Protein AF-0000000067929740 (afdb_homodimer)

Radius of gyration: 17.98 Å; Cα contacts (8 Å, |Δi|>4): 338; chains: 2; bounding box: 33×49×46 Å

Foldseek 3Di:
DKKKWKKAFPCVVDPPVRCVVQVVVLVVLVVVCVVVQQWDDKDADDPHGTIITMGDDPDVVVVVVSVCPGPCVVVVGMDTPDMGDDDDDCVVPDDD/DKKKWKKAFPCVVDPPVRCVVQVVVLVVLVVVCVVVQQWDDKDADDPHGTIITMGDDPDVVVVVVSVCPGPCVVVVGMDTPDMGDDDDDCVVPDDD

Organism: Mesorhizobium plurifarium (NCBI:txid69974)

pLDDT: mean 96.25, std 7.47, range [48.69, 98.94]

Structure (mmCIF, N/CA/C/O backbone):
data_AF-0000000067929740-model_v1
#
loop_
_entity.id
_entity.type
_entity.pdbx_description
1 polymer 'Muconolactone isomerase domain-containing protein'
#
loop_
_atom_site.group_PDB
_atom_site.id
_atom_site.type_symbol
_atom_site.label_atom_id
_atom_site.label_alt_id
_atom_site.label_comp_id
_atom_site.label_asym_id
_atom_site.label_entity_id
_atom_site.label_seq_id
_atom_site.pdbx_PDB_ins_code
_atom_site.Cartn_x
_atom_site.Cartn_y
_atom_site.Cartn_z
_atom_site.occupancy
_atom_site.B_iso_or_equiv
_atom_site.auth_seq_id
_atom_site.auth_comp_id
_atom_site.auth_asym_id
_atom_site.auth_atom_id
_atom_site.pdbx_PDB_model_num
ATOM 1 N N . MET A 1 1 ? 9.359 5.262 -11.492 1 96.62 1 MET A N 1
ATOM 2 C CA . MET A 1 1 ? 8.969 4.102 -10.695 1 96.62 1 MET A CA 1
ATOM 3 C C . MET A 1 1 ? 7.914 4.484 -9.664 1 96.62 1 MET A C 1
ATOM 5 O O . MET A 1 1 ? 7.75 5.66 -9.336 1 96.62 1 MET A O 1
ATOM 9 N N . GLN A 1 2 ? 7.211 3.488 -9.273 1 98.75 2 GLN A N 1
ATOM 10 C CA . GLN A 1 2 ? 6.141 3.771 -8.328 1 98.75 2 GLN A CA 1
ATOM 11 C C . GLN A 1 2 ? 6.48 3.232 -6.938 1 98.75 2 GLN A C 1
ATOM 13 O O . GLN A 1 2 ? 7.145 2.203 -6.812 1 98.75 2 GLN A O 1
ATOM 18 N N . PHE A 1 3 ? 6.02 3.959 -5.918 1 98.94 3 PHE A N 1
ATOM 19 C CA . PHE A 1 3 ? 6.168 3.6 -4.512 1 98.94 3 PHE A CA 1
ATOM 20 C C . PHE A 1 3 ? 4.855 3.793 -3.764 1 98.94 3 PHE A C 1
ATOM 22 O O . PHE A 1 3 ? 4.117 4.746 -4.031 1 98.94 3 PHE A O 1
ATOM 29 N N . PHE A 1 4 ? 4.57 2.955 -2.908 1 98.94 4 PHE A N 1
ATOM 30 C CA . PHE A 1 4 ? 3.486 3.17 -1.958 1 98.94 4 PHE A CA 1
ATOM 31 C C . PHE A 1 4 ? 4.031 3.424 -0.559 1 98.94 4 PHE A C 1
ATOM 33 O O . PHE A 1 4 ? 4.758 2.594 -0.009 1 98.94 4 PHE A O 1
ATOM 40 N N . ALA A 1 5 ? 3.713 4.562 -0.023 1 98.94 5 ALA A N 1
ATOM 41 C CA . ALA A 1 5 ? 4.148 4.914 1.327 1 98.94 5 ALA A CA 1
ATOM 42 C C . ALA A 1 5 ? 2.988 4.836 2.314 1 98.94 5 ALA A C 1
ATOM 44 O O . ALA A 1 5 ? 1.87 5.25 2.002 1 98.94 5 ALA A O 1
ATOM 45 N N . LEU A 1 6 ? 3.264 4.266 3.447 1 98.88 6 LEU A N 1
ATOM 46 C CA . LEU A 1 6 ? 2.332 4.238 4.566 1 98.88 6 LEU A CA 1
ATOM 47 C C . LEU A 1 6 ? 2.832 5.113 5.711 1 98.88 6 LEU A C 1
ATOM 49 O O . LEU A 1 6 ? 3.949 4.926 6.199 1 98.88 6 LEU A O 1
ATOM 53 N N . LEU A 1 7 ? 2.014 6.062 6.043 1 98.81 7 LEU A N 1
ATOM 54 C CA . LEU A 1 7 ? 2.326 6.977 7.137 1 98.81 7 LEU A CA 1
ATOM 55 C C . LEU A 1 7 ? 1.37 6.773 8.305 1 98.81 7 LEU A C 1
ATOM 57 O O . LEU A 1 7 ? 0.19 6.48 8.102 1 98.81 7 LEU A O 1
ATOM 61 N N . THR A 1 8 ? 1.899 6.938 9.57 1 98.69 8 THR A N 1
ATOM 62 C CA . THR A 1 8 ? 1.08 6.844 10.773 1 98.69 8 THR A CA 1
ATOM 63 C C . THR A 1 8 ? 1.253 8.086 11.641 1 98.69 8 THR A C 1
ATOM 65 O O . THR A 1 8 ? 2.375 8.547 11.859 1 98.69 8 THR A O 1
ATOM 68 N N . ARG A 1 9 ? 0.172 8.586 12.125 1 98.44 9 ARG A N 1
ATOM 69 C CA . ARG A 1 9 ? 0.238 9.703 13.062 1 98.44 9 ARG A CA 1
ATOM 70 C C . ARG A 1 9 ? 0.7 9.234 14.438 1 98.44 9 ARG A C 1
ATOM 72 O O . ARG A 1 9 ? 0.307 8.156 14.898 1 98.44 9 ARG A O 1
ATOM 79 N N . ASN A 1 10 ? 1.471 10.07 15.094 1 98.44 10 ASN A N 1
ATOM 80 C CA . ASN A 1 10 ? 1.92 9.797 16.453 1 98.44 10 ASN A CA 1
ATOM 81 C C . ASN A 1 10 ? 0.886 10.234 17.484 1 98.44 10 ASN A C 1
ATOM 83 O O . ASN A 1 10 ? 1.113 11.195 18.219 1 98.44 10 ASN A O 1
ATOM 87 N N . THR A 1 11 ? -0.128 9.531 17.656 1 97.94 11 THR A N 1
ATOM 88 C CA . THR A 1 11 ? -1.251 9.914 18.5 1 97.94 11 THR A CA 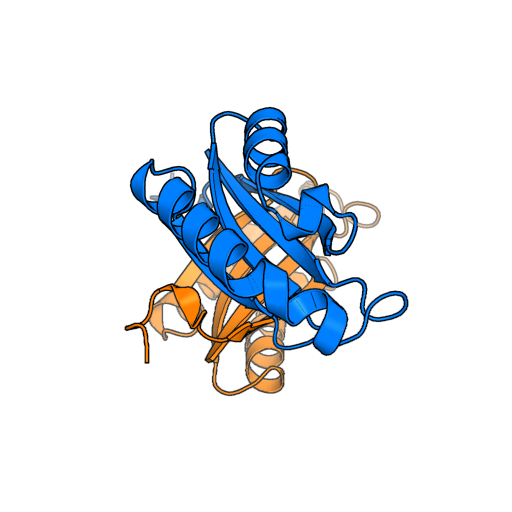1
ATOM 89 C C . THR A 1 11 ? -0.955 9.602 19.969 1 97.94 11 THR A C 1
ATOM 91 O O . THR A 1 11 ? -1.7 10.016 20.859 1 97.94 11 THR A O 1
ATOM 94 N N . GLU A 1 12 ? 0.061 8.852 20.219 1 97.69 12 GLU A N 1
ATOM 95 C CA . GLU A 1 12 ? 0.461 8.594 21.594 1 97.69 12 GLU A CA 1
ATOM 96 C C . GLU A 1 12 ? 1.079 9.836 22.234 1 97.69 12 GLU A C 1
ATOM 98 O O . GLU A 1 12 ? 0.981 10.031 23.438 1 97.69 12 GLU A O 1
ATOM 103 N N . LYS A 1 13 ? 1.643 10.641 21.406 1 97.94 13 LYS A N 1
ATOM 104 C CA . LYS A 1 13 ? 2.398 11.789 21.906 1 97.94 13 LYS A CA 1
ATOM 105 C C . LYS A 1 13 ? 1.645 13.094 21.672 1 97.94 13 LYS A C 1
ATOM 107 O O . LYS A 1 13 ? 1.9 14.094 22.344 1 97.94 13 LYS A O 1
ATOM 112 N N . PHE A 1 14 ? 0.761 13.094 20.672 1 98.56 14 PHE A N 1
ATOM 113 C CA . PHE A 1 14 ? 0.103 14.336 20.266 1 98.56 14 PHE A CA 1
ATOM 114 C C . PHE A 1 14 ? -1.41 14.156 20.234 1 98.56 14 PHE A C 1
ATOM 116 O O . PHE A 1 14 ? -1.909 13.109 19.812 1 98.56 14 PHE A O 1
ATOM 123 N N . SER A 1 15 ? -2.154 15.266 20.594 1 97.81 15 SER A N 1
ATOM 124 C CA . SER A 1 15 ? -3.613 15.281 20.609 1 97.81 15 SER A CA 1
ATOM 125 C C . SER A 1 15 ? -4.176 15.906 19.344 1 97.81 15 SER A C 1
ATOM 127 O O . SER A 1 15 ? -3.43 16.484 18.547 1 97.81 15 SER A O 1
ATOM 129 N 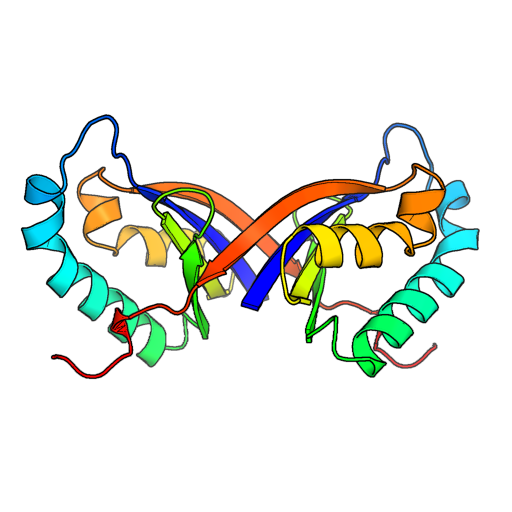N . ASP A 1 16 ? -5.477 15.758 19.203 1 96.94 16 ASP A N 1
ATOM 130 C CA . ASP A 1 16 ? -6.145 16.391 18.078 1 96.94 16 ASP A CA 1
ATOM 131 C C . ASP A 1 16 ? -5.859 17.891 18.047 1 96.94 16 ASP A C 1
ATOM 133 O O . ASP A 1 16 ? -5.711 18.484 16.984 1 96.94 16 ASP A O 1
ATOM 137 N N . ALA A 1 17 ? -5.828 18.469 19.203 1 98.06 17 ALA A N 1
ATOM 138 C CA . ALA A 1 17 ? -5.574 19.906 19.312 1 98.06 17 ALA A CA 1
ATOM 139 C C . ALA A 1 17 ? -4.172 20.25 18.812 1 98.06 17 ALA A C 1
ATOM 141 O O . ALA A 1 17 ? -3.953 21.328 18.234 1 98.06 17 ALA A O 1
ATOM 142 N N . ASP A 1 18 ? -3.217 19.312 19.031 1 98.31 18 ASP A N 1
ATOM 143 C CA . ASP A 1 18 ? -1.848 19.516 18.562 1 98.31 18 ASP A CA 1
ATOM 144 C C . ASP A 1 18 ? -1.772 19.438 17.047 1 98.31 18 ASP A C 1
ATOM 146 O O . ASP A 1 18 ? -1.022 20.203 16.422 1 98.31 18 ASP A O 1
ATOM 150 N N . PHE A 1 19 ? -2.557 18.594 16.469 1 98.12 19 PHE A N 1
ATOM 151 C CA . PHE A 1 19 ? -2.52 18.375 15.031 1 98.12 19 PHE A CA 1
ATOM 152 C C . PHE A 1 19 ? -3.223 19.5 14.289 1 98.12 19 PHE A C 1
ATOM 154 O O . PHE A 1 19 ? -2.818 19.875 13.188 1 98.12 19 PHE A O 1
ATOM 161 N N . ALA A 1 20 ? -4.223 20.031 14.867 1 97.38 20 ALA A N 1
ATOM 162 C CA . ALA A 1 20 ? -5.191 20.906 14.203 1 97.38 20 ALA A CA 1
ATOM 163 C C . ALA A 1 20 ? -4.488 22.047 13.469 1 97.38 20 ALA A C 1
ATOM 165 O O . ALA A 1 20 ? -4.758 22.297 12.297 1 97.38 20 ALA A O 1
ATOM 166 N N . PRO A 1 21 ? -3.498 22.719 14.086 1 98.06 21 PRO A N 1
ATOM 167 C CA . PRO A 1 21 ? -2.9 23.875 13.422 1 98.06 21 PRO A CA 1
ATOM 168 C C . PRO A 1 21 ? -2.055 23.5 12.211 1 98.06 21 PRO A C 1
ATOM 170 O O . PRO A 1 21 ? -1.75 24.344 11.367 1 98.06 21 PRO A O 1
ATOM 173 N N . LEU A 1 22 ? -1.685 22.219 12.07 1 97.94 22 LEU A N 1
ATOM 174 C CA . LEU A 1 22 ? -0.761 21.812 11.016 1 97.94 22 LEU A CA 1
ATOM 175 C C . LEU A 1 22 ? -1.505 21.125 9.875 1 97.94 22 LEU A C 1
ATOM 177 O O . LEU A 1 22 ? -0.928 20.875 8.812 1 97.94 22 LEU A O 1
ATOM 181 N N . LEU A 1 23 ? -2.801 20.875 10.047 1 95.75 23 LEU A N 1
ATOM 182 C CA . LEU A 1 23 ? -3.562 20.156 9.039 1 95.75 23 LEU A CA 1
ATOM 183 C C . LEU A 1 23 ? -3.705 20.984 7.77 1 95.75 23 LEU A C 1
ATOM 185 O O . LEU A 1 23 ? -3.562 20.469 6.66 1 95.75 23 LEU A O 1
ATOM 189 N N . PRO A 1 24 ? -3.938 22.359 7.895 1 95.69 24 PRO A N 1
ATOM 190 C CA . PRO A 1 24 ? -4.055 23.141 6.664 1 95.69 24 PRO A CA 1
ATOM 191 C C . PRO A 1 24 ? -2.746 23.219 5.879 1 95.69 24 PRO A C 1
ATOM 193 O O . PRO A 1 24 ? -2.717 22.875 4.691 1 95.69 24 PRO A O 1
ATOM 196 N N . PRO A 1 25 ? -1.605 23.562 6.492 1 97.31 25 PRO A N 1
ATOM 197 C CA . PRO A 1 25 ? -0.379 23.531 5.691 1 97.31 25 PRO A CA 1
ATOM 198 C C . PRO A 1 25 ? -0.017 22.125 5.207 1 97.31 25 PRO A C 1
ATOM 200 O O . PRO A 1 25 ? 0.6 21.984 4.148 1 97.31 25 PRO A O 1
ATOM 203 N N . GLU A 1 26 ? -0.328 21.047 5.918 1 98.12 26 GLU A N 1
ATOM 204 C CA . GLU A 1 26 ? -0.127 19.672 5.465 1 98.12 26 GLU A CA 1
ATOM 205 C C . GLU A 1 26 ? -0.857 19.422 4.152 1 98.12 26 GLU A C 1
ATOM 207 O O . GLU A 1 26 ? -0.262 18.922 3.193 1 98.12 26 GLU A O 1
ATOM 212 N N . SER A 1 27 ? -2.113 19.766 4.184 1 96.38 27 SER A N 1
ATOM 213 C CA . SER A 1 27 ? -2.938 19.594 2.994 1 96.38 27 SER A CA 1
ATOM 214 C C . SER A 1 27 ? -2.393 20.391 1.816 1 96.38 27 SER A C 1
ATOM 216 O O . SER A 1 27 ? -2.348 19.906 0.689 1 96.38 27 SER A O 1
ATOM 218 N N . GLU A 1 28 ? -1.975 21.594 2.025 1 97.06 28 GLU A N 1
ATOM 219 C CA . GLU A 1 28 ? -1.422 22.438 0.966 1 97.06 28 GLU A CA 1
ATOM 220 C C . GLU A 1 28 ? -0.157 21.812 0.377 1 97.06 28 GLU A C 1
ATOM 222 O O . GLU A 1 28 ? 0.046 21.844 -0.839 1 97.06 28 GLU A O 1
ATOM 227 N N . GLN A 1 29 ? 0.652 21.266 1.231 1 98.19 29 GLN A N 1
ATOM 228 C CA . GLN A 1 29 ? 1.88 20.656 0.734 1 98.19 29 GLN A CA 1
ATOM 229 C C . GLN A 1 29 ? 1.578 19.391 -0.069 1 98.19 29 GLN A C 1
ATOM 231 O O . GLN A 1 29 ? 2.227 19.125 -1.083 1 98.19 29 GLN A O 1
ATOM 236 N N . ARG A 1 30 ? 0.649 18.562 0.375 1 97.5 30 ARG A N 1
ATOM 237 C CA . ARG A 1 30 ? 0.246 17.391 -0.395 1 97.5 30 ARG A CA 1
ATOM 238 C C . ARG A 1 30 ? -0.29 17.797 -1.765 1 97.5 30 ARG A C 1
ATOM 240 O O . ARG A 1 30 ? 0.026 17.156 -2.771 1 97.5 30 ARG A O 1
ATOM 247 N N . LYS A 1 31 ? -1.04 18.875 -1.799 1 96.5 31 LYS A N 1
ATOM 248 C CA . LYS A 1 31 ? -1.53 19.391 -3.076 1 96.5 31 LYS A CA 1
ATOM 249 C C . LYS A 1 31 ? -0.376 19.844 -3.967 1 96.5 31 LYS A C 1
ATOM 251 O O . LYS A 1 31 ? -0.406 19.641 -5.184 1 96.5 31 LYS A O 1
ATOM 256 N N . THR A 1 32 ? 0.57 20.5 -3.359 1 98.06 32 THR A N 1
ATOM 257 C CA . THR A 1 32 ? 1.752 20.938 -4.098 1 98.06 32 THR A CA 1
ATOM 258 C C . THR A 1 32 ? 2.471 19.75 -4.719 1 98.06 32 THR A C 1
ATOM 260 O O . THR A 1 32 ? 2.814 19.766 -5.902 1 98.06 32 THR A O 1
ATOM 263 N N . LEU A 1 33 ? 2.656 18.719 -3.936 1 98.19 33 LEU A N 1
ATOM 264 C CA . LEU A 1 33 ? 3.338 17.531 -4.426 1 98.19 33 LEU A CA 1
ATOM 265 C C . LEU A 1 33 ? 2.525 16.844 -5.523 1 98.19 33 LEU A C 1
ATOM 267 O O . LEU A 1 33 ? 3.094 16.281 -6.461 1 98.19 33 LEU A O 1
ATOM 271 N N . TYR A 1 34 ? 1.209 16.875 -5.422 1 97.31 34 TYR A N 1
ATOM 272 C CA . TYR A 1 34 ? 0.335 16.359 -6.473 1 97.31 34 TYR A CA 1
ATOM 273 C C . TYR A 1 34 ? 0.501 17.156 -7.762 1 97.31 34 TYR A C 1
ATOM 275 O O . TYR A 1 34 ? 0.657 16.578 -8.836 1 97.31 34 TYR A O 1
ATOM 283 N N . ALA A 1 35 ? 0.545 18.453 -7.637 1 96.5 35 ALA A N 1
ATOM 284 C CA . ALA A 1 35 ? 0.676 19.328 -8.797 1 96.5 35 ALA A CA 1
ATOM 285 C C . ALA A 1 35 ? 2.021 19.141 -9.484 1 96.5 35 ALA A C 1
ATOM 287 O O . ALA A 1 35 ? 2.125 19.281 -10.703 1 96.5 35 ALA A O 1
ATOM 288 N N . GLN A 1 36 ? 2.982 18.703 -8.789 1 97.75 36 GLN A N 1
ATOM 289 C CA . GLN A 1 36 ? 4.324 18.469 -9.32 1 97.75 36 GLN A CA 1
ATOM 290 C C . GLN A 1 36 ? 4.438 17.094 -9.961 1 97.75 36 GLN A C 1
ATOM 292 O O . GLN A 1 36 ? 5.457 16.766 -10.578 1 97.75 36 GLN A O 1
ATOM 297 N N . GLY A 1 37 ? 3.479 16.328 -9.727 1 97.5 37 GLY A N 1
ATOM 298 C CA . GLY A 1 37 ? 3.484 15 -10.32 1 97.5 37 GLY A CA 1
ATOM 299 C C . GLY A 1 37 ? 4.141 13.953 -9.445 1 97.5 37 GLY A C 1
ATOM 300 O O . GLY A 1 37 ? 4.262 12.789 -9.844 1 97.5 37 GLY A O 1
ATOM 301 N N . ALA A 1 38 ? 4.562 14.289 -8.281 1 98.44 38 ALA A N 1
ATOM 302 C CA . ALA A 1 38 ? 5.234 13.367 -7.371 1 98.44 38 ALA A CA 1
ATOM 303 C C . ALA A 1 38 ? 4.23 12.438 -6.691 1 98.44 38 ALA A C 1
ATOM 305 O O . ALA A 1 38 ? 4.531 11.266 -6.449 1 98.44 38 ALA A O 1
ATOM 306 N N . VAL A 1 39 ? 3.059 12.984 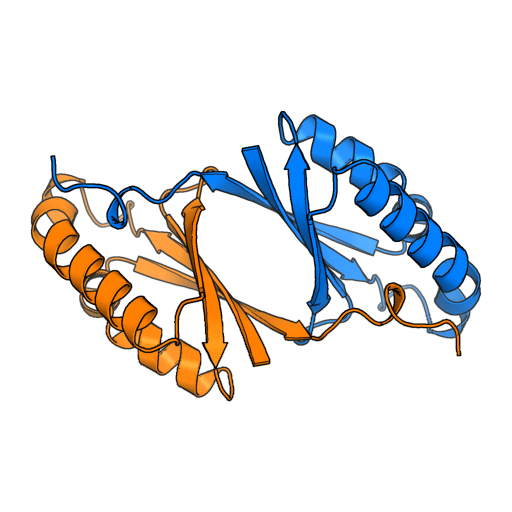-6.375 1 98.19 39 VAL A N 1
ATOM 307 C CA . VAL A 1 39 ? 1.98 12.211 -5.77 1 98.19 39 VAL A CA 1
ATOM 308 C C . VAL A 1 39 ? 0.909 11.914 -6.816 1 98.19 39 VAL A C 1
ATOM 310 O O . VAL A 1 39 ? 0.448 12.812 -7.516 1 98.19 39 VAL A O 1
ATOM 313 N N . ARG A 1 40 ? 0.587 10.664 -6.867 1 97.44 40 ARG A N 1
ATOM 314 C CA . ARG A 1 40 ? -0.434 10.273 -7.832 1 97.44 40 ARG A CA 1
ATOM 315 C C . ARG A 1 40 ? -1.78 10.055 -7.148 1 97.44 40 ARG A C 1
ATOM 317 O O . ARG A 1 40 ? -2.822 10.438 -7.688 1 97.44 40 ARG A O 1
ATOM 324 N N . GLN A 1 41 ? -1.782 9.414 -5.98 1 97.12 41 GLN A N 1
ATOM 325 C CA . GLN A 1 41 ? -2.98 9.133 -5.199 1 97.12 41 GLN A CA 1
ATOM 326 C C . GLN A 1 41 ? -2.695 9.219 -3.701 1 97.12 41 GLN A C 1
ATOM 328 O O . GLN A 1 41 ? -1.58 8.938 -3.258 1 97.12 41 GLN A O 1
ATOM 333 N N . ILE A 1 42 ? -3.688 9.656 -2.992 1 98.19 42 ILE A N 1
ATOM 334 C CA . ILE A 1 42 ? -3.594 9.766 -1.541 1 98.19 42 ILE A CA 1
ATOM 335 C C . ILE A 1 42 ? -4.883 9.258 -0.9 1 98.19 42 ILE A C 1
ATOM 337 O O . ILE A 1 42 ? -5.98 9.547 -1.384 1 98.19 42 ILE A O 1
ATOM 341 N N . TRP A 1 43 ? -4.684 8.586 0.267 1 98.06 43 TRP A N 1
ATOM 342 C CA . TRP A 1 43 ? -5.805 8.086 1.055 1 98.06 43 TRP A CA 1
ATOM 343 C C . TRP A 1 43 ? -5.57 8.32 2.543 1 98.06 43 TRP A C 1
ATOM 345 O O . TRP A 1 43 ? -4.43 8.438 2.988 1 98.06 43 TRP A O 1
ATOM 355 N N . ASN A 1 44 ? -6.656 8.438 3.252 1 97.75 44 ASN A N 1
ATOM 356 C CA . ASN A 1 44 ? -6.582 8.164 4.684 1 97.75 44 ASN A CA 1
ATOM 357 C C . ASN A 1 44 ? -6.637 6.672 4.977 1 97.75 44 ASN A C 1
ATOM 359 O O . ASN A 1 44 ? -7.434 5.945 4.375 1 97.75 44 ASN A O 1
ATOM 363 N N . ARG A 1 45 ? -5.742 6.246 5.914 1 98.5 45 ARG A N 1
ATOM 364 C CA . ARG A 1 45 ? -5.848 4.855 6.348 1 98.5 45 ARG A CA 1
ATOM 365 C C . ARG A 1 45 ? -7.102 4.637 7.188 1 98.5 45 ARG A C 1
ATOM 367 O O . ARG A 1 45 ? -7.516 5.523 7.938 1 98.5 45 ARG A O 1
ATOM 374 N N . GLY A 1 46 ? -7.656 3.412 7.078 1 98 46 GLY A N 1
ATOM 375 C CA . GLY A 1 46 ? -8.844 3.072 7.844 1 98 46 GLY A CA 1
ATOM 376 C C . GLY A 1 46 ? -8.555 2.207 9.055 1 98 46 GLY A C 1
ATOM 377 O O . GLY A 1 46 ? -9.445 1.922 9.852 1 98 46 GLY A O 1
ATOM 378 N N . ASP A 1 47 ? -7.355 1.747 9.227 1 97.94 47 ASP A N 1
ATOM 379 C CA . ASP A 1 47 ? -6.992 0.833 10.305 1 97.94 47 ASP A CA 1
ATOM 380 C C . ASP A 1 47 ? -6.344 1.583 11.469 1 97.94 47 ASP A C 1
ATOM 382 O O . ASP A 1 47 ? -6.566 1.249 12.633 1 97.94 47 ASP A O 1
ATOM 386 N N . VAL A 1 48 ? -5.496 2.57 11.203 1 97.62 48 VAL A N 1
ATOM 387 C CA . VAL A 1 48 ? -4.867 3.469 12.164 1 97.62 48 VAL A CA 1
ATOM 388 C C . VAL A 1 48 ? -4.887 4.898 11.633 1 97.62 48 VAL A C 1
ATOM 390 O O . VAL A 1 48 ? -5.027 5.113 10.422 1 97.62 48 VAL A O 1
ATOM 393 N N . PRO A 1 49 ? -4.82 5.922 12.492 1 97.81 49 PRO A N 1
ATOM 394 C CA . PRO A 1 49 ? -4.66 7.281 11.969 1 97.81 49 PRO A CA 1
ATOM 395 C C . PRO A 1 49 ? -3.41 7.438 11.102 1 97.81 49 PRO A C 1
ATOM 397 O O . PRO A 1 49 ? -2.295 7.199 11.57 1 97.81 49 PRO A O 1
ATOM 400 N N . GLY A 1 50 ? -3.578 7.699 9.891 1 97.94 50 GLY A N 1
ATOM 401 C CA . GLY A 1 50 ? -2.453 7.816 8.977 1 97.94 50 GLY A CA 1
ATOM 402 C C . GLY A 1 50 ? -2.875 7.934 7.52 1 97.94 50 GLY A C 1
ATOM 403 O O . GLY A 1 50 ? -4.031 8.242 7.227 1 97.94 50 GLY A O 1
ATOM 404 N N . THR A 1 51 ? -1.876 7.816 6.625 1 98.5 51 THR A N 1
ATOM 405 C CA . THR A 1 51 ? -2.074 8.102 5.211 1 98.5 51 THR A CA 1
ATOM 406 C C . THR A 1 51 ? -1.384 7.055 4.344 1 98.5 51 THR A C 1
ATOM 408 O O . THR A 1 51 ? -0.3 6.578 4.684 1 98.5 51 THR A O 1
ATOM 411 N N . GLY A 1 52 ? -2.047 6.609 3.305 1 98.69 52 GLY A N 1
ATOM 412 C CA . GLY A 1 52 ? -1.407 5.945 2.18 1 98.69 52 GLY A CA 1
ATOM 413 C C . GLY A 1 52 ? -1.193 6.863 0.991 1 98.69 52 GLY A C 1
ATOM 414 O O . GLY A 1 52 ? -2.104 7.594 0.592 1 98.69 52 GLY A O 1
ATOM 415 N N . ILE A 1 53 ? 0.016 6.801 0.406 1 98.81 53 ILE A N 1
ATOM 416 C CA . ILE A 1 53 ? 0.322 7.68 -0.717 1 98.81 53 ILE A CA 1
ATOM 417 C C . ILE A 1 53 ? 0.989 6.879 -1.833 1 98.81 53 ILE A C 1
ATOM 419 O O . ILE A 1 53 ? 1.936 6.129 -1.586 1 98.81 53 ILE A O 1
ATOM 423 N N . MET A 1 54 ? 0.528 7.035 -3.027 1 98.81 54 MET A N 1
ATOM 424 C CA . MET A 1 54 ? 1.198 6.543 -4.227 1 98.81 54 MET A CA 1
ATOM 425 C C . MET A 1 54 ? 2.104 7.613 -4.824 1 98.81 54 MET A C 1
ATOM 427 O O . MET A 1 54 ? 1.631 8.68 -5.219 1 98.81 54 MET A O 1
ATOM 431 N N . PHE A 1 55 ? 3.379 7.27 -4.945 1 98.88 55 PHE A N 1
ATOM 432 C CA . PHE A 1 55 ? 4.348 8.203 -5.504 1 98.88 55 PHE A CA 1
ATOM 433 C C . PHE A 1 55 ? 4.809 7.746 -6.883 1 98.88 55 PHE A C 1
ATOM 435 O O . PHE A 1 55 ? 4.844 6.543 -7.164 1 98.88 55 PHE A O 1
ATOM 442 N N . GLU A 1 56 ? 5.117 8.75 -7.719 1 98.62 56 GLU A N 1
ATOM 443 C CA . GLU A 1 56 ? 6.047 8.602 -8.836 1 98.62 56 GLU A CA 1
ATOM 444 C C . GLU A 1 56 ? 7.387 9.266 -8.531 1 98.62 56 GLU A C 1
ATOM 446 O O . GLU A 1 56 ? 7.438 10.469 -8.266 1 98.62 56 GLU A O 1
ATOM 451 N N . ALA A 1 57 ? 8.461 8.469 -8.484 1 98.69 57 ALA A N 1
ATOM 452 C CA . ALA A 1 57 ? 9.781 8.977 -8.125 1 98.69 57 ALA A CA 1
ATOM 453 C C . ALA A 1 57 ? 10.883 8.125 -8.75 1 98.69 57 ALA A C 1
ATOM 455 O O . ALA A 1 57 ? 10.656 6.965 -9.102 1 98.69 57 ALA A O 1
ATOM 456 N N . ALA A 1 58 ? 12.078 8.734 -8.82 1 98.31 58 ALA A N 1
ATOM 457 C CA . ALA A 1 58 ? 13.211 8.031 -9.43 1 98.31 58 ALA A CA 1
ATOM 458 C C . ALA A 1 58 ? 13.703 6.91 -8.523 1 98.31 58 ALA A C 1
ATOM 460 O O . ALA A 1 58 ? 14.219 5.895 -9 1 98.31 58 ALA A O 1
ATOM 461 N N . ASP A 1 59 ? 13.664 7.117 -7.238 1 98.44 59 ASP A N 1
ATOM 462 C CA . ASP A 1 59 ? 14.102 6.145 -6.242 1 98.44 59 ASP A CA 1
ATOM 463 C C . ASP A 1 59 ? 13.531 6.473 -4.863 1 98.44 59 ASP A C 1
ATOM 465 O O . ASP A 1 59 ? 12.797 7.449 -4.707 1 98.44 59 ASP A O 1
ATOM 469 N N . GLU A 1 60 ? 13.859 5.617 -3.91 1 98.56 60 GLU A N 1
ATOM 470 C CA . GLU A 1 60 ? 13.336 5.785 -2.559 1 98.56 60 GLU A CA 1
ATOM 471 C C . GLU A 1 60 ? 13.852 7.074 -1.921 1 98.56 60 GLU A C 1
ATOM 473 O O . GLU A 1 60 ? 13.148 7.703 -1.127 1 98.56 60 GLU A O 1
ATOM 478 N N . LYS A 1 61 ? 15.102 7.48 -2.219 1 98.69 61 LYS A N 1
ATOM 479 C CA . LYS A 1 61 ? 15.656 8.719 -1.68 1 98.69 61 LYS A CA 1
ATOM 480 C C . LYS A 1 61 ? 14.781 9.914 -2.041 1 98.69 61 LYS A C 1
ATOM 482 O O . LYS A 1 61 ? 14.539 10.789 -1.203 1 98.69 61 LYS A O 1
ATOM 487 N N . GLU A 1 62 ? 14.312 9.961 -3.25 1 98.81 62 GLU A N 1
ATOM 488 C CA . GLU A 1 62 ? 13.422 11.039 -3.684 1 98.81 62 GLU A CA 1
ATOM 489 C C . GLU A 1 62 ? 12.094 11 -2.934 1 98.81 62 GLU A C 1
ATOM 491 O O . GLU A 1 62 ? 11.57 12.047 -2.541 1 98.81 62 GLU A O 1
ATOM 496 N N . VAL A 1 63 ? 11.508 9.797 -2.703 1 98.88 63 VAL A N 1
ATOM 497 C CA . VAL A 1 63 ? 10.281 9.664 -1.932 1 98.88 63 VAL A CA 1
ATOM 498 C C . VAL A 1 63 ? 10.477 10.242 -0.532 1 98.88 63 VAL A C 1
ATOM 500 O O . VAL A 1 63 ? 9.664 11.039 -0.062 1 98.88 63 VAL A O 1
ATOM 503 N N . ARG A 1 64 ? 11.594 9.875 0.08 1 98.81 64 ARG A N 1
ATOM 504 C CA . ARG A 1 64 ? 11.891 10.352 1.426 1 98.81 64 ARG A CA 1
ATOM 505 C C . ARG A 1 64 ? 12.078 11.867 1.438 1 98.81 64 ARG A C 1
ATOM 507 O O . ARG A 1 64 ? 11.703 12.531 2.404 1 98.81 64 ARG A O 1
ATOM 514 N N . GLY A 1 65 ? 12.703 12.352 0.408 1 98.81 65 GLY A N 1
ATOM 515 C CA . GLY A 1 65 ? 12.82 13.797 0.274 1 98.81 65 GLY A CA 1
ATOM 516 C C . GLY A 1 65 ? 11.484 14.5 0.224 1 98.81 65 GLY A C 1
ATOM 517 O O . GLY A 1 65 ? 11.289 15.523 0.884 1 98.81 65 GLY A O 1
ATOM 518 N N . HIS A 1 66 ? 10.516 14.008 -0.562 1 98.88 66 HIS A N 1
ATOM 519 C CA . HIS A 1 66 ? 9.172 14.562 -0.621 1 98.88 66 HIS A CA 1
ATOM 520 C C . HIS A 1 66 ? 8.477 14.469 0.732 1 98.88 66 HIS A C 1
ATOM 522 O O . HIS A 1 66 ? 7.902 15.445 1.212 1 98.88 66 HIS A O 1
ATOM 528 N N . LEU A 1 67 ? 8.586 13.266 1.375 1 98.88 67 LEU A N 1
ATOM 529 C CA . LEU A 1 67 ? 7.922 13.039 2.654 1 98.88 67 LEU A CA 1
ATOM 530 C C . LEU A 1 67 ? 8.461 13.992 3.719 1 98.88 67 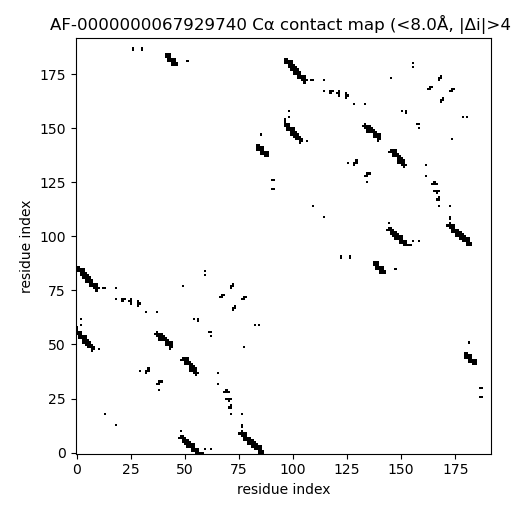LEU A C 1
ATOM 532 O O . LEU A 1 67 ? 7.703 14.469 4.566 1 98.88 67 LEU A O 1
ATOM 536 N N . ALA A 1 68 ? 9.742 14.336 3.648 1 98.75 68 ALA A N 1
ATOM 537 C CA . ALA A 1 68 ? 10.383 15.203 4.633 1 98.75 68 ALA A CA 1
ATOM 538 C C . ALA A 1 68 ? 9.828 16.625 4.555 1 98.75 68 ALA A C 1
ATOM 540 O O . ALA A 1 68 ? 9.977 17.406 5.496 1 98.75 68 ALA A O 1
ATOM 541 N N . THR A 1 69 ? 9.188 16.984 3.449 1 98.75 69 THR A N 1
ATOM 542 C CA . THR A 1 69 ? 8.656 18.328 3.287 1 98.75 69 THR A CA 1
ATOM 543 C C . THR A 1 69 ? 7.273 18.453 3.916 1 98.75 69 THR A C 1
ATOM 545 O O . THR A 1 69 ? 6.715 19.547 4.012 1 98.75 69 THR A O 1
ATOM 548 N N . LEU A 1 70 ? 6.656 17.359 4.32 1 98.75 70 LEU A N 1
ATOM 549 C CA . LEU A 1 70 ? 5.34 17.391 4.945 1 98.75 70 LEU A CA 1
ATOM 550 C C . LEU A 1 70 ? 5.422 17.969 6.355 1 98.75 70 LEU A C 1
ATOM 552 O O . LEU A 1 70 ? 6.188 17.469 7.188 1 98.75 70 LEU A O 1
ATOM 556 N N . PRO A 1 71 ? 4.582 18.953 6.629 1 98.75 71 PRO A N 1
ATOM 557 C CA . PRO A 1 71 ? 4.645 19.625 7.926 1 98.75 71 PRO A CA 1
ATOM 558 C C . PRO A 1 71 ? 4.555 18.656 9.102 1 98.75 71 PRO A C 1
ATOM 560 O O . PRO A 1 71 ? 5.277 18.812 10.094 1 98.75 71 PRO A O 1
ATOM 563 N N . LEU A 1 72 ? 3.721 17.672 9.094 1 98.75 72 LEU A N 1
ATOM 564 C CA . LEU A 1 72 ? 3.553 16.766 10.227 1 98.75 72 LEU A CA 1
ATOM 565 C C . LEU A 1 72 ? 4.785 15.883 10.398 1 98.75 72 LEU A C 1
ATOM 567 O O . LEU A 1 72 ? 5.141 15.523 11.523 1 98.75 72 LEU A O 1
ATOM 571 N N . ILE A 1 73 ? 5.387 15.477 9.281 1 98.81 73 ILE A N 1
ATOM 572 C CA . ILE A 1 73 ? 6.625 14.711 9.375 1 98.81 73 ILE A CA 1
ATOM 573 C C . ILE A 1 73 ? 7.727 15.586 9.969 1 98.81 73 ILE A C 1
ATOM 575 O O . ILE A 1 73 ? 8.438 15.156 10.883 1 98.81 73 ILE A O 1
ATOM 579 N N . GLU A 1 74 ? 7.859 16.781 9.523 1 98.5 74 GLU A N 1
ATOM 580 C CA . GLU A 1 74 ? 8.859 17.719 10.023 1 98.5 74 GLU A CA 1
ATOM 581 C C . GLU A 1 74 ? 8.695 17.938 11.523 1 98.5 74 GLU A C 1
ATOM 583 O O . GLU A 1 74 ? 9.688 18.062 12.25 1 98.5 74 GLU A O 1
ATOM 588 N N . ALA A 1 75 ? 7.523 17.984 12 1 98.5 75 ALA A N 1
ATOM 589 C CA . ALA A 1 75 ? 7.211 18.281 13.391 1 98.5 75 ALA A CA 1
ATOM 590 C C . ALA A 1 75 ? 7.363 17.031 14.266 1 98.5 75 ALA A C 1
ATOM 592 O O . ALA A 1 75 ? 7.184 17.094 15.484 1 98.5 75 ALA A O 1
ATOM 593 N N . GLY A 1 76 ? 7.641 15.906 13.672 1 98.31 76 GLY A N 1
ATOM 594 C CA . GLY A 1 76 ? 7.75 14.664 14.43 1 98.31 76 GLY A CA 1
ATOM 595 C C . GLY A 1 76 ? 6.402 14.086 14.82 1 98.31 76 GLY A C 1
ATOM 596 O O . GLY A 1 76 ? 6.312 13.289 15.758 1 98.31 76 GLY A O 1
ATOM 597 N N . MET A 1 77 ? 5.316 14.445 14.133 1 98.81 77 MET A N 1
ATOM 598 C CA . MET A 1 77 ? 3.951 14.062 14.492 1 98.81 77 MET A CA 1
ATOM 599 C C . MET A 1 77 ? 3.457 12.914 13.625 1 98.81 77 MET A C 1
ATOM 601 O O . MET A 1 77 ? 2.391 12.352 13.875 1 98.81 77 MET A O 1
ATOM 605 N N . MET A 1 78 ? 4.215 12.547 12.609 1 98.62 78 MET A N 1
ATOM 606 C CA . MET A 1 78 ? 3.887 11.461 11.695 1 98.62 78 MET A CA 1
ATOM 607 C C . MET A 1 78 ? 5.121 10.625 11.375 1 98.62 78 MET A C 1
ATOM 609 O O . MET A 1 78 ? 6.191 11.172 11.102 1 98.62 78 MET A O 1
ATOM 613 N N . ASP A 1 79 ? 4.969 9.336 11.422 1 98.5 79 ASP A N 1
ATOM 614 C CA . ASP A 1 79 ? 6.047 8.406 11.102 1 98.5 79 ASP A CA 1
ATOM 615 C C . ASP A 1 79 ? 5.844 7.781 9.727 1 98.5 79 ASP A C 1
ATOM 617 O O . ASP A 1 79 ? 4.711 7.57 9.297 1 98.5 79 ASP A O 1
ATOM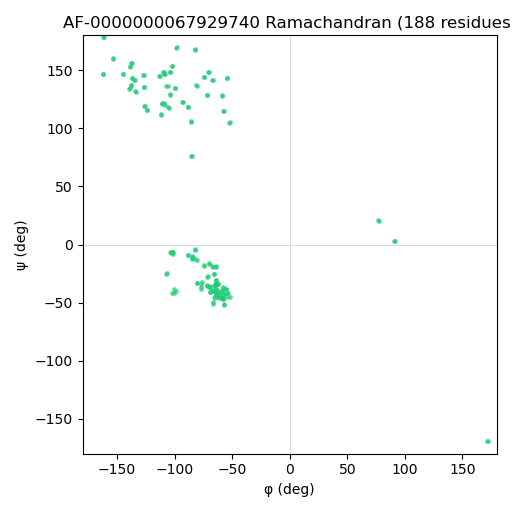 621 N N . ILE A 1 80 ? 6.934 7.492 9.094 1 98.75 80 ILE A N 1
ATOM 622 C CA . ILE A 1 80 ? 6.93 6.68 7.883 1 98.75 80 ILE A CA 1
ATOM 623 C C . ILE A 1 80 ? 6.965 5.199 8.258 1 98.75 80 ILE A C 1
ATOM 625 O O . ILE A 1 80 ? 8.008 4.68 8.664 1 98.75 80 ILE A O 1
ATOM 629 N N . ALA A 1 81 ? 5.871 4.52 8.125 1 98.38 81 ALA A N 1
ATOM 630 C CA . ALA A 1 81 ? 5.77 3.121 8.539 1 98.38 81 ALA A CA 1
ATOM 631 C C . ALA A 1 81 ? 6.355 2.191 7.48 1 98.38 81 ALA A C 1
ATOM 633 O O . ALA A 1 81 ? 6.891 1.129 7.809 1 98.38 81 ALA A O 1
ATOM 634 N N . ALA A 1 82 ? 6.238 2.549 6.246 1 98.5 82 ALA A N 1
ATOM 635 C CA . ALA A 1 82 ? 6.777 1.752 5.145 1 98.5 82 ALA A CA 1
ATOM 636 C C . ALA A 1 82 ? 6.895 2.584 3.873 1 98.5 82 ALA A C 1
ATOM 638 O O . ALA A 1 82 ? 6.133 3.533 3.67 1 98.5 82 ALA A O 1
ATOM 639 N N . ILE A 1 83 ? 7.859 2.309 3.092 1 98.88 83 ILE A N 1
ATOM 640 C CA . ILE A 1 83 ? 7.957 2.682 1.685 1 98.88 83 ILE A CA 1
ATOM 641 C C . ILE A 1 83 ? 8.164 1.433 0.832 1 98.88 83 ILE A C 1
ATOM 643 O O . ILE A 1 83 ? 9.195 0.764 0.94 1 98.88 83 ILE A O 1
ATOM 647 N N . VAL A 1 84 ? 7.219 1.15 -0.005 1 98.88 84 VAL A N 1
ATOM 648 C CA . VAL A 1 84 ? 7.25 -0.086 -0.779 1 98.88 84 VAL A CA 1
ATOM 649 C C . VAL A 1 84 ? 7.469 0.234 -2.256 1 98.88 84 VAL A C 1
ATOM 651 O O . VAL A 1 84 ? 6.602 0.821 -2.906 1 98.88 84 VAL A O 1
ATOM 654 N N . PRO A 1 85 ? 8.648 -0.153 -2.777 1 98.88 85 PRO A N 1
ATOM 655 C CA . PRO A 1 85 ? 8.805 -0.019 -4.227 1 98.88 85 PRO A CA 1
ATOM 656 C C . PRO A 1 85 ? 7.891 -0.968 -5.004 1 98.88 85 PRO A C 1
ATOM 658 O O . PRO A 1 85 ? 7.727 -2.127 -4.613 1 98.88 85 PRO A O 1
ATOM 661 N N . LEU A 1 86 ? 7.332 -0.495 -6.121 1 98.69 86 LEU A N 1
ATOM 662 C CA . LEU A 1 86 ? 6.359 -1.247 -6.91 1 98.69 86 LEU A CA 1
ATOM 663 C C . LEU A 1 86 ? 6.801 -1.346 -8.367 1 98.69 86 LEU A C 1
ATOM 665 O O . LEU A 1 86 ? 6.949 -0.326 -9.047 1 98.69 86 LEU A O 1
ATOM 669 N N . ASN A 1 87 ? 6.988 -2.553 -8.781 1 97.88 87 ASN A N 1
ATOM 670 C CA . ASN A 1 87 ? 7.348 -2.828 -10.164 1 97.88 87 ASN A CA 1
ATOM 671 C C . ASN A 1 87 ? 6.148 -3.328 -10.969 1 97.88 87 ASN A C 1
ATOM 673 O O . ASN A 1 87 ? 5.203 -3.881 -10.398 1 97.88 87 ASN A O 1
ATOM 677 N N . PRO A 1 88 ? 6.16 -3.105 -12.281 1 95.44 88 PRO A N 1
ATOM 678 C CA . PRO A 1 88 ? 5.066 -3.633 -13.102 1 95.44 88 PRO A CA 1
ATOM 679 C C . PRO A 1 88 ? 4.867 -5.137 -12.922 1 95.44 88 PRO A C 1
ATOM 681 O O . PRO A 1 88 ? 5.844 -5.879 -12.789 1 95.44 88 PRO A O 1
ATOM 684 N N . TYR A 1 89 ? 3.629 -5.531 -12.961 1 94.56 89 TYR A N 1
ATOM 685 C CA . TYR A 1 89 ? 3.27 -6.941 -12.906 1 94.56 89 TYR A CA 1
ATOM 686 C C . TYR A 1 89 ? 3.234 -7.551 -14.305 1 94.56 89 TYR A C 1
ATOM 688 O O . TYR A 1 89 ? 2.396 -7.18 -15.125 1 94.56 89 TYR A O 1
ATOM 696 N N . PRO A 1 90 ? 4.043 -8.5 -14.531 1 88.31 90 PRO A N 1
ATOM 697 C CA . PRO A 1 90 ? 4.16 -9.016 -15.898 1 88.31 90 PRO A CA 1
ATOM 698 C C . PRO A 1 90 ? 2.969 -9.875 -16.312 1 88.31 90 PRO A C 1
ATOM 700 O O . PRO A 1 90 ? 2.74 -10.094 -17.5 1 88.31 90 PRO A O 1
ATOM 703 N N . GLY A 1 91 ? 2.195 -10.359 -15.414 1 83.38 91 GLY A N 1
ATOM 704 C CA . GLY A 1 91 ? 1.107 -11.281 -15.719 1 83.38 91 GLY A CA 1
ATOM 705 C C . GLY A 1 91 ? 0.026 -10.656 -16.578 1 83.38 91 GLY A C 1
ATOM 706 O O . GLY A 1 91 ? -0.787 -11.367 -17.172 1 83.38 91 GLY A O 1
ATOM 707 N N . PHE A 1 92 ? -0.045 -9.344 -16.641 1 79.19 92 PHE A N 1
ATOM 708 C CA . PHE A 1 92 ? -1.036 -8.68 -17.469 1 79.19 92 PHE A CA 1
ATOM 709 C C . PHE A 1 92 ? -0.504 -8.469 -18.891 1 79.19 92 PHE A C 1
ATOM 711 O O . PHE A 1 92 ? -1.247 -8.062 -19.781 1 79.19 92 PHE A O 1
ATOM 718 N N . GLY A 1 93 ? 0.791 -8.758 -18.969 1 73.44 93 GLY A N 1
ATOM 719 C CA . GLY A 1 93 ? 1.391 -8.57 -20.281 1 73.44 93 GLY A CA 1
ATOM 720 C C . GLY A 1 93 ? 1.159 -9.742 -21.203 1 73.44 93 GLY A C 1
ATOM 721 O O . GLY A 1 93 ? 0.571 -10.75 -20.812 1 73.44 93 GLY A O 1
ATOM 722 N N . PRO A 1 94 ? 1.461 -9.531 -22.453 1 71.81 94 PRO A N 1
ATOM 723 C CA . PRO A 1 94 ? 1.337 -10.602 -23.438 1 71.81 94 PRO A CA 1
ATOM 724 C C . PRO A 1 94 ? 2.184 -11.82 -23.094 1 71.81 94 PRO A C 1
ATOM 726 O O . PRO A 1 94 ? 3.246 -11.688 -22.484 1 71.81 94 PRO A O 1
ATOM 729 N N . LYS A 1 95 ? 1.454 -12.945 -23.109 1 62.22 95 LYS A N 1
ATOM 730 C CA . LYS A 1 95 ? 2.152 -14.211 -22.906 1 62.22 95 LYS A CA 1
ATOM 731 C C . LYS A 1 95 ? 3.34 -14.344 -23.859 1 62.22 95 LYS A C 1
ATOM 733 O O . LYS A 1 95 ? 3.213 -14.094 -25.047 1 62.22 95 LYS A O 1
ATOM 738 N N . ARG A 1 96 ? 4.512 -14.18 -23.328 1 48.69 96 ARG A N 1
ATOM 739 C CA . ARG A 1 96 ? 5.59 -14.523 -24.25 1 48.69 96 ARG A CA 1
ATOM 740 C C . ARG A 1 96 ? 5.688 -16.031 -24.422 1 48.69 96 ARG A C 1
ATOM 742 O O . ARG A 1 96 ? 5.348 -16.797 -23.531 1 48.69 96 ARG A O 1
ATOM 749 N N . MET B 1 1 ? -15.32 0.269 -1.295 1 96.62 1 MET B N 1
ATOM 750 C CA . MET B 1 1 ? -14.156 0.74 -0.549 1 96.62 1 MET B CA 1
ATOM 751 C C . MET B 1 1 ? -12.875 0.156 -1.123 1 96.62 1 MET B C 1
ATOM 753 O O . MET B 1 1 ? -12.906 -0.853 -1.831 1 96.62 1 MET B O 1
ATOM 757 N N . GLN B 1 2 ? -11.844 0.848 -0.852 1 98.75 2 GLN B N 1
ATOM 758 C CA . GLN B 1 2 ? -10.57 0.389 -1.408 1 98.75 2 GLN B CA 1
ATOM 759 C C . GLN B 1 2 ? -9.664 -0.175 -0.318 1 98.75 2 GLN B C 1
ATOM 761 O O . GLN B 1 2 ? -9.703 0.287 0.824 1 98.75 2 GLN B O 1
ATOM 766 N N . PHE B 1 3 ? -8.867 -1.184 -0.692 1 98.94 3 PHE B N 1
ATOM 767 C CA . PHE B 1 3 ? -7.879 -1.828 0.164 1 98.94 3 PHE B CA 1
ATOM 768 C C . PHE B 1 3 ? -6.562 -2.027 -0.583 1 98.94 3 PHE B C 1
ATOM 770 O O . PHE B 1 3 ? -6.562 -2.334 -1.776 1 98.94 3 PHE B O 1
ATOM 777 N N . PHE B 1 4 ? -5.539 -1.854 0.057 1 98.94 4 PHE B N 1
ATOM 778 C CA . PHE B 1 4 ? -4.238 -2.254 -0.469 1 98.94 4 PHE B CA 1
ATOM 779 C C . PHE B 1 4 ? -3.697 -3.463 0.284 1 98.94 4 PHE B C 1
ATOM 781 O O . PHE B 1 4 ? -3.529 -3.416 1.505 1 98.94 4 PHE B O 1
ATOM 788 N N . ALA B 1 5 ? -3.449 -4.508 -0.431 1 98.94 5 ALA B N 1
ATOM 789 C CA . ALA B 1 5 ? -2.9 -5.723 0.167 1 98.94 5 ALA B CA 1
ATOM 790 C C . ALA B 1 5 ? -1.436 -5.91 -0.22 1 98.94 5 ALA B C 1
ATOM 792 O O . ALA B 1 5 ? -1.057 -5.68 -1.371 1 98.94 5 ALA B O 1
ATOM 793 N N . LEU B 1 6 ? -0.658 -6.27 0.744 1 98.88 6 LEU B N 1
ATOM 794 C CA . LEU B 1 6 ? 0.736 -6.648 0.538 1 98.88 6 LEU B CA 1
ATOM 795 C C . LEU B 1 6 ? 0.936 -8.141 0.785 1 98.88 6 LEU B C 1
ATOM 797 O O . LEU B 1 6 ? 0.604 -8.648 1.86 1 98.88 6 LEU B O 1
ATOM 801 N N . LEU B 1 7 ? 1.409 -8.781 -0.231 1 98.81 7 LEU B N 1
ATOM 802 C CA . LEU B 1 7 ? 1.681 -10.211 -0.157 1 98.81 7 LEU B CA 1
ATOM 803 C C . LEU B 1 7 ? 3.178 -10.484 -0.26 1 98.81 7 LEU B C 1
ATOM 805 O O . LEU B 1 7 ? 3.893 -9.781 -0.98 1 98.81 7 LEU B O 1
ATOM 809 N N . THR B 1 8 ? 3.664 -11.539 0.482 1 98.69 8 THR B N 1
ATOM 810 C CA . THR B 1 8 ? 5.062 -11.961 0.421 1 98.69 8 THR B CA 1
ATOM 811 C C . THR B 1 8 ? 5.168 -13.453 0.116 1 98.69 8 THR B C 1
ATOM 813 O O . THR B 1 8 ? 4.441 -14.266 0.697 1 98.69 8 THR B O 1
ATOM 816 N N . ARG B 1 9 ? 6.051 -13.773 -0.766 1 98.44 9 ARG B N 1
ATOM 817 C CA . ARG B 1 9 ? 6.316 -15.18 -1.04 1 98.44 9 ARG B CA 1
ATOM 818 C C . ARG B 1 9 ? 7.117 -15.82 0.091 1 98.44 9 ARG B C 1
ATOM 820 O O . ARG B 1 9 ? 8.023 -15.195 0.644 1 98.44 9 ARG B O 1
ATOM 827 N N . ASN B 1 10 ? 6.812 -17.078 0.374 1 98.44 10 ASN B N 1
ATOM 828 C CA . ASN B 1 10 ? 7.555 -17.828 1.374 1 98.44 10 ASN B CA 1
ATOM 829 C C . ASN B 1 10 ? 8.805 -18.469 0.779 1 98.44 10 ASN B C 1
ATOM 831 O O . ASN B 1 10 ? 8.883 -19.688 0.642 1 98.44 10 ASN B O 1
ATOM 835 N N . THR B 1 11 ? 9.789 -17.734 0.558 1 97.94 11 THR B N 1
ATOM 836 C CA . THR B 1 11 ? 10.992 -18.188 -0.133 1 97.94 11 THR B CA 1
ATOM 837 C C . THR B 1 11 ? 11.914 -18.953 0.821 1 97.94 11 THR B C 1
ATOM 839 O O . THR B 1 11 ? 12.891 -19.562 0.392 1 97.94 11 THR B O 1
ATOM 842 N N . GLU B 1 12 ? 11.664 -18.859 2.09 1 97.69 12 GLU B N 1
ATOM 843 C CA . GLU B 1 12 ? 12.438 -19.641 3.049 1 97.69 12 GLU B CA 1
ATOM 844 C C . GLU B 1 12 ? 12.094 -21.125 2.965 1 97.69 12 GLU B C 1
ATOM 846 O O . GLU B 1 12 ? 12.938 -21.984 3.238 1 97.69 12 GLU B O 1
ATOM 851 N N . LYS B 1 13 ? 10.914 -21.391 2.541 1 97.94 13 LYS B N 1
ATOM 852 C CA . LYS B 1 13 ? 10.414 -22.766 2.561 1 97.94 13 LYS B CA 1
ATOM 853 C C . LYS B 1 13 ? 10.352 -23.344 1.149 1 97.94 13 LYS B C 1
ATOM 855 O O . LYS B 1 13 ? 10.344 -24.562 0.973 1 97.94 13 LYS B O 1
ATOM 860 N N . PHE B 1 14 ? 10.219 -22.453 0.159 1 98.5 14 PHE B N 1
ATOM 861 C CA . PHE B 1 14 ? 9.992 -22.906 -1.208 1 98.5 14 PHE B CA 1
ATOM 862 C C . PHE B 1 14 ? 11.008 -22.297 -2.162 1 98.5 14 PHE B C 1
ATOM 864 O O . PHE B 1 14 ? 11.352 -21.125 -2.031 1 98.5 14 PHE B O 1
ATOM 871 N N . SER B 1 15 ? 11.398 -23.094 -3.221 1 97.88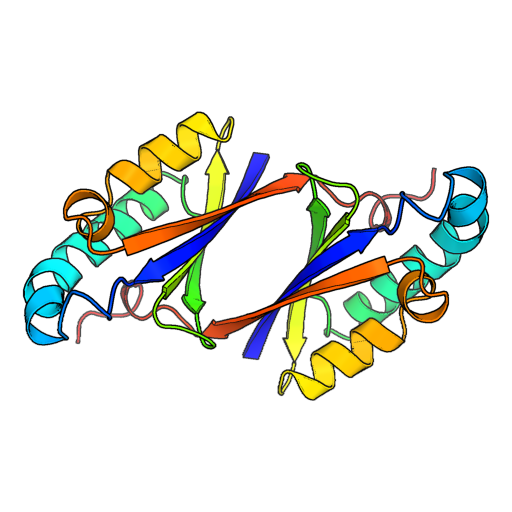 15 SER B N 1
ATOM 872 C CA . SER B 1 15 ? 12.352 -22.672 -4.238 1 97.88 15 SER B CA 1
ATOM 873 C C . SER B 1 15 ? 11.641 -22.188 -5.496 1 97.88 15 SER B C 1
ATOM 875 O O . SER B 1 15 ? 10.43 -22.359 -5.633 1 97.88 15 SER B O 1
ATOM 877 N N . ASP B 1 16 ? 12.438 -21.594 -6.359 1 96.88 16 ASP B N 1
ATOM 878 C CA . ASP B 1 16 ? 11.883 -21.156 -7.641 1 96.88 16 ASP B CA 1
ATOM 879 C C . ASP B 1 16 ? 11.227 -22.328 -8.367 1 96.88 16 ASP B C 1
ATOM 881 O O . ASP B 1 16 ? 10.195 -22.156 -9.031 1 96.88 16 ASP B O 1
ATOM 885 N N . ALA B 1 17 ? 11.836 -23.469 -8.258 1 98.06 17 ALA B N 1
ATOM 886 C CA . ALA B 1 17 ? 11.305 -24.656 -8.922 1 98.06 17 ALA B CA 1
ATOM 887 C C . ALA B 1 17 ? 9.945 -25.031 -8.344 1 98.06 17 ALA B C 1
ATOM 889 O O . ALA B 1 17 ? 9.078 -25.531 -9.07 1 98.06 17 ALA B O 1
ATOM 890 N N . ASP B 1 18 ? 9.766 -24.766 -7.031 1 98.31 18 ASP B N 1
ATOM 891 C CA . ASP B 1 18 ? 8.492 -25.062 -6.383 1 98.31 18 ASP B CA 1
ATOM 892 C C . ASP B 1 18 ? 7.398 -24.109 -6.871 1 98.31 18 ASP B C 1
ATOM 894 O O . ASP B 1 18 ? 6.25 -24.516 -7.055 1 98.31 18 ASP B O 1
ATOM 898 N N . PHE B 1 19 ? 7.77 -22.891 -7.105 1 98.12 19 PHE B N 1
ATOM 899 C CA . PHE B 1 19 ? 6.809 -21.859 -7.488 1 98.12 19 PHE B CA 1
ATOM 900 C C . PHE B 1 19 ? 6.402 -22.016 -8.953 1 98.12 19 PHE B C 1
ATOM 902 O O . PHE B 1 19 ? 5.258 -21.75 -9.312 1 98.12 19 PHE B O 1
ATOM 909 N N . ALA B 1 20 ? 7.285 -22.469 -9.758 1 97.38 20 ALA B N 1
ATOM 910 C CA . ALA B 1 20 ? 7.188 -22.391 -11.219 1 97.38 20 ALA B CA 1
ATOM 911 C C . ALA B 1 20 ? 5.875 -23 -11.703 1 97.38 20 ALA B C 1
ATOM 913 O O . ALA B 1 20 ? 5.152 -22.375 -12.492 1 97.38 20 ALA B O 1
ATOM 914 N N . PRO B 1 21 ? 5.453 -24.172 -11.203 1 98.06 21 PRO B N 1
ATOM 915 C CA . PRO B 1 21 ? 4.246 -24.797 -11.75 1 98.06 21 PRO B CA 1
ATOM 916 C C . PRO B 1 21 ? 2.973 -24.031 -11.391 1 98.06 21 PRO B C 1
ATOM 918 O O . PRO B 1 21 ? 1.93 -24.234 -12.016 1 98.06 21 PRO B O 1
ATOM 921 N N . LEU B 1 22 ? 3.033 -23.141 -10.398 1 97.88 22 LEU B N 1
ATOM 922 C CA . LEU B 1 22 ? 1.822 -22.484 -9.914 1 97.88 22 LEU B CA 1
ATOM 923 C C . LEU B 1 22 ? 1.724 -21.062 -10.445 1 97.88 22 LEU B C 1
ATOM 925 O O . LEU B 1 22 ? 0.687 -20.422 -10.305 1 97.88 22 LEU B O 1
ATOM 929 N N . LEU B 1 23 ? 2.754 -20.578 -11.109 1 95.75 23 LEU B N 1
ATOM 930 C CA . LEU B 1 23 ? 2.768 -19.203 -11.586 1 95.75 23 LEU B CA 1
ATOM 931 C C . LEU B 1 23 ? 1.722 -18.984 -12.672 1 95.75 23 LEU B C 1
ATOM 933 O O . LEU B 1 23 ? 1.021 -17.969 -12.68 1 95.75 23 LEU B O 1
ATOM 937 N N . PRO B 1 24 ? 1.533 -20 -13.617 1 95.69 24 PRO B N 1
ATOM 938 C CA . PRO B 1 24 ? 0.51 -19.797 -14.648 1 95.69 24 PRO B CA 1
ATOM 939 C C . PRO B 1 24 ? -0.904 -19.766 -14.07 1 95.69 24 PRO B C 1
ATOM 941 O O . PRO B 1 24 ? -1.642 -18.797 -14.289 1 95.69 24 PRO B O 1
ATOM 944 N N . PRO B 1 25 ? -1.321 -20.734 -13.266 1 97.31 25 PRO B N 1
ATOM 945 C CA . PRO B 1 25 ? -2.666 -20.594 -12.703 1 97.31 25 PRO B CA 1
ATOM 946 C C . PRO B 1 25 ? -2.803 -19.391 -11.773 1 97.31 25 PRO B C 1
ATOM 948 O O . PRO B 1 25 ? -3.891 -18.828 -11.656 1 97.31 25 PRO B O 1
ATOM 951 N N . GLU B 1 26 ? -1.781 -18.938 -11.055 1 98.12 26 GLU B N 1
ATOM 952 C CA . GLU B 1 26 ? -1.798 -17.734 -10.25 1 98.12 26 GLU B CA 1
ATOM 953 C C . GLU B 1 26 ? -2.158 -16.516 -11.094 1 98.12 26 GLU B C 1
ATOM 955 O O . GLU B 1 26 ? -3.053 -15.742 -10.734 1 98.12 26 GLU B O 1
ATOM 960 N N . SER B 1 27 ? -1.43 -16.406 -12.172 1 96.38 27 SER B N 1
ATOM 961 C CA . SER B 1 27 ? -1.664 -15.289 -13.086 1 96.38 27 SER B CA 1
ATOM 962 C C . SER B 1 27 ? -3.082 -15.32 -13.641 1 96.38 27 SER B C 1
ATOM 964 O O . SER B 1 27 ? -3.742 -14.281 -13.742 1 96.38 27 SER B O 1
ATOM 966 N N . GLU B 1 28 ? -3.586 -16.453 -14.008 1 97.06 28 GLU B N 1
ATOM 967 C CA . GLU B 1 28 ? -4.941 -16.578 -14.539 1 97.06 28 GLU B CA 1
ATOM 968 C C . GLU B 1 28 ? -5.98 -16.156 -13.5 1 97.06 28 GLU B C 1
ATOM 970 O O . GLU B 1 28 ? -6.969 -15.508 -13.844 1 97.06 28 GLU B O 1
ATOM 975 N N . GLN B 1 29 ? -5.738 -16.531 -12.289 1 98.19 29 GLN B N 1
ATOM 976 C CA . GLN B 1 29 ? -6.691 -16.156 -11.25 1 98.19 29 GLN B CA 1
ATOM 977 C C . GLN B 1 29 ? -6.664 -14.656 -10.992 1 98.19 29 GLN B C 1
ATOM 979 O O . GLN B 1 29 ? -7.707 -14.039 -10.766 1 98.19 29 GLN B O 1
ATOM 984 N N . ARG B 1 30 ? -5.492 -14.031 -10.969 1 97.5 30 ARG B N 1
ATOM 985 C CA . ARG B 1 30 ? -5.402 -12.586 -10.828 1 97.5 30 ARG B CA 1
ATOM 986 C C . ARG B 1 30 ? -6.133 -11.875 -11.961 1 97.5 30 ARG B C 1
ATOM 988 O O . ARG B 1 30 ? -6.84 -10.891 -11.734 1 97.5 30 ARG B O 1
ATOM 995 N N . LYS B 1 31 ? -6.012 -12.422 -13.156 1 96.5 31 LYS B N 1
ATOM 996 C CA . LYS B 1 31 ? -6.738 -11.867 -14.297 1 96.5 31 LYS B CA 1
ATOM 997 C C . LYS B 1 31 ? -8.25 -12 -14.109 1 96.5 31 LYS B C 1
ATOM 999 O O . LYS B 1 31 ? -9.008 -11.102 -14.461 1 96.5 31 LYS B O 1
ATOM 1004 N N . THR B 1 32 ? -8.641 -13.141 -13.633 1 98.06 32 THR B N 1
ATOM 1005 C CA . THR B 1 32 ? -10.055 -13.367 -13.352 1 98.06 32 THR B CA 1
ATOM 1006 C C . THR B 1 32 ? -10.586 -12.336 -12.359 1 98.06 32 THR B C 1
ATOM 1008 O O . THR B 1 32 ? -1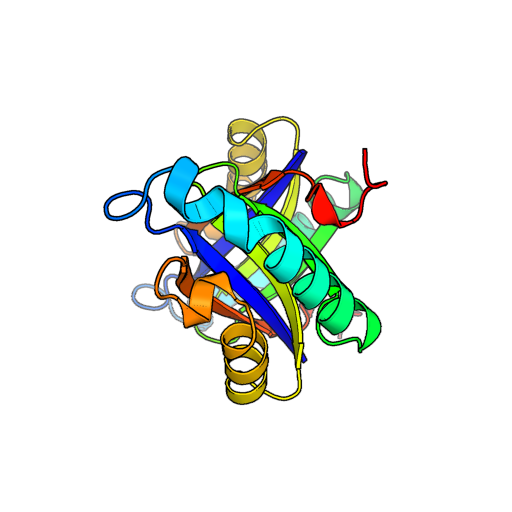1.641 -11.734 -12.586 1 98.06 32 THR B O 1
ATOM 1011 N N . LEU B 1 33 ? -9.852 -12.133 -11.305 1 98.19 33 LEU B N 1
ATOM 1012 C CA . LEU B 1 33 ? -10.266 -11.172 -10.281 1 98.19 33 LEU B CA 1
ATOM 1013 C C . LEU B 1 33 ? -10.289 -9.758 -10.852 1 98.19 33 LEU B C 1
ATOM 1015 O O . LEU B 1 33 ? -11.125 -8.938 -10.461 1 98.19 33 LEU B O 1
ATOM 1019 N N . TYR B 1 34 ? -9.367 -9.422 -11.742 1 97.31 34 TYR B N 1
ATOM 1020 C CA . TYR B 1 34 ? -9.375 -8.133 -12.43 1 97.31 34 TYR B CA 1
ATOM 1021 C C . TYR B 1 34 ? -10.617 -7.977 -13.289 1 97.31 34 TYR B C 1
ATOM 1023 O O . TYR B 1 34 ? -11.289 -6.941 -13.234 1 97.31 34 TYR B O 1
ATOM 1031 N N . ALA B 1 35 ? -10.961 -9.016 -14 1 96.5 35 ALA B N 1
ATOM 1032 C CA . ALA B 1 35 ? -12.117 -8.98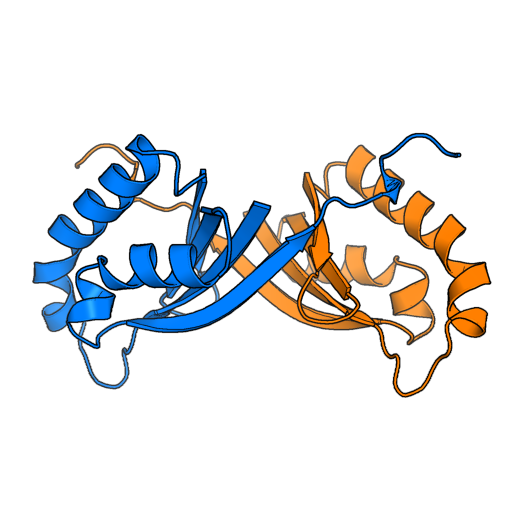4 -14.891 1 96.5 35 ALA B CA 1
ATOM 1033 C C . ALA B 1 35 ? -13.414 -8.836 -14.094 1 96.5 35 ALA B C 1
ATOM 1035 O O . ALA B 1 35 ? -14.367 -8.219 -14.57 1 96.5 35 ALA B O 1
ATOM 1036 N N . GLN B 1 36 ? -13.43 -9.234 -12.914 1 97.75 36 GLN B N 1
ATOM 1037 C CA . GLN B 1 36 ? -14.594 -9.164 -12.047 1 97.75 36 GLN B CA 1
ATOM 1038 C C . GLN B 1 36 ? -14.695 -7.805 -11.367 1 97.75 36 GLN B C 1
ATOM 1040 O O . GLN B 1 36 ? -15.68 -7.508 -10.695 1 97.75 36 GLN B O 1
ATOM 1045 N N . GLY B 1 37 ? -13.672 -7.098 -11.461 1 97.56 37 GLY B N 1
ATOM 1046 C CA . GLY B 1 37 ? -13.688 -5.77 -10.875 1 97.56 37 GLY B CA 1
ATOM 1047 C C . GLY B 1 37 ? -13.18 -5.742 -9.445 1 97.56 37 GLY B C 1
ATOM 1048 O O . GLY B 1 37 ? -13.156 -4.688 -8.805 1 97.56 37 GLY B O 1
ATOM 1049 N N . ALA B 1 38 ? -12.75 -6.824 -8.914 1 98.44 38 ALA B N 1
ATOM 1050 C CA . ALA B 1 38 ? -12.273 -6.922 -7.535 1 98.44 38 ALA B CA 1
ATOM 1051 C C . ALA B 1 38 ? -10.867 -6.348 -7.406 1 98.44 38 ALA B C 1
ATOM 1053 O O . ALA B 1 38 ? -10.531 -5.734 -6.391 1 98.44 38 ALA B O 1
ATOM 1054 N N . VAL B 1 39 ? -10.039 -6.598 -8.445 1 98.25 39 VAL B N 1
ATOM 1055 C CA . VAL B 1 39 ? -8.68 -6.07 -8.484 1 98.25 39 VAL B CA 1
ATOM 1056 C C . VAL B 1 39 ? -8.617 -4.887 -9.453 1 98.25 39 VAL B C 1
ATOM 1058 O O . VAL B 1 39 ? -9.078 -4.98 -10.586 1 98.25 39 VAL B O 1
ATOM 1061 N N . ARG B 1 40 ? -8.078 -3.824 -8.93 1 97.44 40 ARG B N 1
ATOM 1062 C CA . ARG B 1 40 ? -7.965 -2.639 -9.773 1 97.44 40 ARG B CA 1
ATOM 1063 C C . ARG B 1 40 ? -6.547 -2.482 -10.32 1 97.44 40 ARG B C 1
ATOM 1065 O O . ARG B 1 40 ? -6.359 -2.113 -11.477 1 97.44 40 ARG B O 1
ATOM 1072 N N . GLN B 1 41 ? -5.535 -2.732 -9.484 1 97.12 41 GLN B N 1
ATOM 1073 C CA . GLN B 1 41 ? -4.125 -2.633 -9.852 1 97.12 41 GLN B CA 1
ATOM 1074 C C . GLN B 1 41 ? -3.297 -3.699 -9.141 1 97.12 41 GLN B C 1
ATOM 1076 O O . GLN B 1 41 ? -3.627 -4.109 -8.023 1 97.12 41 GLN B O 1
ATOM 1081 N N . ILE B 1 42 ? -2.283 -4.148 -9.82 1 98.12 42 ILE B N 1
ATOM 1082 C CA . ILE B 1 42 ? -1.366 -5.141 -9.273 1 98.12 42 ILE B CA 1
ATOM 1083 C C . ILE B 1 42 ? 0.073 -4.758 -9.609 1 98.12 42 ILE B C 1
ATOM 1085 O O . ILE B 1 42 ? 0.361 -4.336 -10.734 1 98.12 42 ILE B O 1
ATOM 1089 N N . TRP B 1 43 ? 0.967 -5.043 -8.617 1 98.06 43 TRP B N 1
ATOM 1090 C CA . TRP B 1 43 ? 2.396 -4.812 -8.797 1 98.06 43 TRP B CA 1
ATOM 1091 C C . TRP B 1 43 ? 3.211 -5.965 -8.211 1 98.06 43 TRP B C 1
ATOM 1093 O O . TRP B 1 43 ? 2.742 -6.676 -7.32 1 98.06 43 TRP B O 1
ATOM 1103 N N . ASN B 1 44 ? 4.375 -6.137 -8.766 1 97.69 44 ASN B N 1
ATOM 1104 C CA . ASN B 1 44 ? 5.406 -6.836 -8 1 97.69 44 ASN B CA 1
ATOM 1105 C C . ASN B 1 44 ? 6.105 -5.906 -7.016 1 97.69 44 ASN B C 1
ATOM 1107 O O . ASN B 1 44 ? 6.426 -4.766 -7.352 1 97.69 44 ASN B O 1
ATOM 1111 N N . ARG B 1 45 ? 6.305 -6.453 -5.789 1 98.5 45 ARG B N 1
ATOM 1112 C CA . ARG B 1 45 ? 7.102 -5.668 -4.852 1 98.5 45 ARG B CA 1
ATOM 1113 C C . ARG B 1 45 ? 8.57 -5.637 -5.27 1 98.5 45 ARG B C 1
ATOM 1115 O O . ARG B 1 45 ? 9.086 -6.617 -5.805 1 98.5 45 ARG B O 1
ATOM 1122 N N . GLY B 1 46 ? 9.242 -4.496 -4.941 1 98 46 GLY B N 1
ATOM 1123 C CA . GLY B 1 46 ? 10.648 -4.348 -5.273 1 98 46 GLY B CA 1
ATOM 1124 C C . GLY B 1 46 ? 11.57 -4.555 -4.086 1 98 46 GLY B C 1
ATOM 1125 O O . GLY B 1 46 ? 12.789 -4.574 -4.234 1 98 46 GLY B O 1
ATOM 1126 N N . ASP B 1 47 ? 11.039 -4.707 -2.908 1 97.94 47 ASP B N 1
ATOM 1127 C CA . ASP B 1 47 ? 11.844 -4.812 -1.692 1 97.94 47 ASP B CA 1
ATOM 1128 C C . ASP B 1 47 ? 11.984 -6.27 -1.26 1 97.94 47 ASP B C 1
ATOM 1130 O O . ASP B 1 47 ? 13.039 -6.672 -0.762 1 97.94 47 ASP B O 1
ATOM 1134 N N . VAL B 1 48 ? 10.961 -7.078 -1.388 1 97.56 48 VAL B N 1
ATOM 1135 C CA . VAL B 1 48 ? 10.938 -8.516 -1.133 1 97.56 48 VAL B CA 1
ATOM 1136 C C . VAL B 1 48 ? 10.141 -9.219 -2.227 1 97.56 48 VAL B C 1
ATOM 1138 O O . VAL B 1 48 ? 9.328 -8.602 -2.914 1 97.56 48 VAL B O 1
ATOM 1141 N N . PRO B 1 49 ? 10.383 -10.523 -2.463 1 97.81 49 PRO B N 1
ATOM 1142 C CA . PRO B 1 49 ? 9.5 -11.242 -3.381 1 97.81 49 PRO B CA 1
ATOM 1143 C C . PRO B 1 49 ? 8.039 -11.211 -2.936 1 97.81 49 PRO B C 1
ATOM 1145 O O . PRO B 1 49 ? 7.711 -11.68 -1.842 1 97.81 49 PRO B O 1
ATOM 1148 N N . GLY B 1 50 ? 7.219 -10.602 -3.672 1 97.88 50 GLY B N 1
ATOM 1149 C CA . GLY B 1 50 ? 5.816 -10.469 -3.303 1 97.88 50 GLY B CA 1
ATOM 1150 C C . GLY B 1 50 ? 5.039 -9.547 -4.223 1 97.88 50 GLY B C 1
ATOM 1151 O O . GLY B 1 50 ? 5.488 -9.242 -5.328 1 97.88 50 GLY B O 1
ATOM 1152 N N . THR B 1 51 ? 3.801 -9.219 -3.785 1 98.5 51 THR B N 1
ATOM 1153 C CA . THR B 1 51 ? 2.854 -8.5 -4.637 1 98.5 51 THR B CA 1
ATOM 1154 C C . THR B 1 51 ? 2.125 -7.422 -3.844 1 98.5 51 THR B C 1
ATOM 1156 O O . THR B 1 51 ? 1.811 -7.609 -2.668 1 98.5 51 THR B O 1
ATOM 1159 N N . GLY B 1 52 ? 1.965 -6.266 -4.43 1 98.69 52 GLY B N 1
ATOM 1160 C CA . GLY B 1 52 ? 0.971 -5.293 -4.008 1 98.69 52 GLY B CA 1
ATOM 1161 C C . GLY B 1 52 ? -0.279 -5.305 -4.867 1 98.69 52 GLY B C 1
ATOM 1162 O O . GLY B 1 52 ? -0.191 -5.316 -6.098 1 98.69 52 GLY B O 1
ATOM 1163 N N . ILE B 1 53 ? -1.438 -5.27 -4.203 1 98.81 53 ILE B N 1
ATOM 1164 C CA . ILE B 1 53 ? -2.689 -5.32 -4.949 1 98.81 53 ILE B CA 1
ATOM 1165 C C . ILE B 1 53 ? -3.652 -4.258 -4.422 1 98.81 53 ILE B C 1
ATOM 1167 O O . ILE B 1 53 ? -3.859 -4.148 -3.209 1 98.81 53 ILE B O 1
ATOM 1171 N N . MET B 1 54 ? -4.234 -3.508 -5.289 1 98.81 54 MET B N 1
ATOM 1172 C CA . MET B 1 54 ? -5.352 -2.617 -4.973 1 98.81 54 MET B CA 1
ATOM 1173 C C . MET B 1 54 ? -6.688 -3.311 -5.227 1 98.81 54 MET B C 1
ATOM 1175 O O . MET B 1 54 ? -6.98 -3.701 -6.359 1 98.81 54 MET B O 1
ATOM 1179 N N . PHE B 1 55 ? -7.492 -3.375 -4.188 1 98.88 55 PHE B N 1
ATOM 1180 C CA . PHE B 1 55 ? -8.797 -4.012 -4.297 1 98.88 55 PHE B CA 1
ATOM 1181 C C . PHE B 1 55 ? -9.914 -2.977 -4.219 1 98.88 55 PHE B C 1
ATOM 1183 O O . PHE B 1 55 ? -9.766 -1.941 -3.566 1 98.88 55 PHE B O 1
ATOM 1190 N N . GLU B 1 56 ? -11.016 -3.281 -4.93 1 98.62 56 GLU B N 1
ATOM 1191 C CA . GLU B 1 56 ? -12.344 -2.777 -4.609 1 98.62 56 GLU B CA 1
ATOM 1192 C C . GLU B 1 56 ? -13.211 -3.863 -3.977 1 98.62 56 GLU B C 1
ATOM 1194 O O . GLU B 1 56 ? -13.438 -4.914 -4.578 1 98.62 56 GLU B O 1
ATOM 1199 N N . ALA B 1 57 ? -13.641 -3.648 -2.729 1 98.69 57 ALA B N 1
ATOM 1200 C CA . ALA B 1 57 ? -14.398 -4.645 -1.981 1 98.69 57 ALA B CA 1
ATOM 1201 C C . ALA B 1 57 ? -15.289 -3.979 -0.932 1 98.69 57 ALA B C 1
ATOM 1203 O O . ALA B 1 57 ? -15.031 -2.848 -0.516 1 98.69 57 ALA B O 1
ATOM 1204 N N . ALA B 1 58 ? -16.312 -4.746 -0.497 1 98.31 58 ALA B N 1
ATOM 1205 C CA . ALA B 1 58 ? -17.25 -4.207 0.487 1 98.31 58 ALA B CA 1
ATOM 1206 C C . ALA B 1 58 ? -16.594 -4.102 1.862 1 98.31 58 ALA B C 1
ATOM 1208 O O . ALA B 1 58 ? -16.953 -3.227 2.658 1 98.31 58 ALA B O 1
ATOM 1209 N N . ASP B 1 59 ? -15.734 -5.016 2.195 1 98.44 59 ASP B N 1
ATOM 1210 C CA . ASP B 1 59 ? -15.023 -5.047 3.473 1 98.44 59 ASP B CA 1
ATOM 1211 C C . ASP B 1 59 ? -13.797 -5.953 3.396 1 98.44 59 ASP B C 1
ATOM 1213 O O . ASP B 1 59 ? -13.516 -6.535 2.348 1 98.44 59 ASP B O 1
ATOM 1217 N N . GLU B 1 60 ? -13.086 -6.012 4.5 1 98.56 60 GLU B N 1
ATOM 1218 C CA . GLU B 1 60 ? -11.859 -6.797 4.543 1 98.56 60 GLU B CA 1
ATOM 1219 C C . GLU B 1 60 ? -12.148 -8.281 4.359 1 98.56 60 GLU B C 1
ATOM 1221 O O . GLU B 1 60 ? -11.336 -9.016 3.787 1 98.56 60 GLU B O 1
ATOM 1226 N N . LYS B 1 61 ? -13.289 -8.781 4.871 1 98.69 61 LYS B N 1
ATOM 1227 C CA . LYS B 1 61 ? -13.656 -10.188 4.707 1 98.69 61 LYS B CA 1
ATOM 1228 C C . LYS B 1 61 ? -13.703 -10.57 3.23 1 98.69 61 LYS B C 1
ATOM 1230 O O . LYS B 1 61 ? -13.234 -11.641 2.846 1 98.69 61 LYS B O 1
ATOM 1235 N N . GLU B 1 62 ? -14.258 -9.727 2.414 1 98.81 62 GLU B N 1
ATOM 1236 C CA . GLU B 1 62 ? -14.312 -9.977 0.977 1 98.81 62 GLU B CA 1
ATOM 1237 C C . GLU B 1 62 ? -12.922 -10 0.362 1 98.81 62 GLU B C 1
ATOM 1239 O O . GLU B 1 62 ? -12.625 -10.844 -0.493 1 98.81 62 GLU B O 1
ATOM 1244 N N . VAL B 1 63 ? -12.008 -9.078 0.768 1 98.88 63 VAL B N 1
ATOM 1245 C CA . VAL B 1 63 ? -10.625 -9.07 0.289 1 98.88 63 VAL B CA 1
ATOM 1246 C C . VAL B 1 63 ? -9.961 -10.406 0.607 1 98.88 63 VAL B C 1
ATOM 1248 O O . VAL B 1 63 ? -9.352 -11.031 -0.267 1 98.88 63 VAL B O 1
ATOM 1251 N N . ARG B 1 64 ? -10.133 -10.859 1.839 1 98.81 64 ARG B N 1
ATOM 1252 C CA . ARG B 1 64 ? -9.539 -12.117 2.266 1 98.81 64 ARG B CA 1
ATOM 1253 C C . ARG B 1 64 ? -10.117 -13.289 1.476 1 98.81 64 ARG B C 1
ATOM 1255 O O . ARG B 1 64 ? -9.406 -14.25 1.172 1 98.81 64 ARG B O 1
ATOM 1262 N N . GLY B 1 65 ? -11.391 -13.211 1.224 1 98.81 65 GLY B N 1
ATOM 1263 C CA . GLY B 1 65 ? -12.008 -14.219 0.378 1 98.81 65 GLY B CA 1
ATOM 1264 C C . GLY B 1 65 ? -11.391 -14.297 -1.006 1 98.81 65 GLY B C 1
ATOM 1265 O O . GLY B 1 65 ? -11.117 -15.383 -1.514 1 98.81 65 GLY B O 1
ATOM 1266 N N . HIS B 1 66 ? -11.164 -13.156 -1.676 1 98.88 66 HIS B N 1
ATOM 1267 C CA . HIS B 1 66 ? -10.5 -13.117 -2.975 1 98.88 66 HIS B CA 1
ATOM 1268 C C . HIS B 1 66 ? -9.078 -13.656 -2.887 1 98.88 66 HIS B C 1
ATOM 1270 O O . HIS B 1 66 ? -8.672 -14.492 -3.703 1 98.88 66 HIS B O 1
ATOM 1276 N N . LEU B 1 67 ? -8.328 -13.211 -1.834 1 98.88 67 LEU B N 1
ATOM 1277 C CA . LEU B 1 67 ? -6.941 -13.625 -1.675 1 98.88 67 LEU B CA 1
ATOM 1278 C C . LEU B 1 67 ? -6.844 -15.133 -1.479 1 98.88 67 LEU B C 1
ATOM 1280 O O . LEU B 1 67 ? -5.914 -15.766 -1.978 1 98.88 67 LEU B O 1
ATOM 1284 N N . ALA B 1 68 ? -7.836 -15.734 -0.817 1 98.75 68 ALA B N 1
ATOM 1285 C CA . ALA B 1 68 ? -7.84 -17.172 -0.53 1 98.75 68 ALA B CA 1
ATOM 1286 C C . ALA B 1 68 ? -7.965 -17.984 -1.813 1 98.75 68 ALA B C 1
ATOM 1288 O O . ALA B 1 68 ? -7.648 -19.172 -1.834 1 98.75 68 ALA B O 1
ATOM 1289 N N . THR B 1 69 ? -8.438 -17.375 -2.893 1 98.75 69 THR B N 1
ATOM 1290 C CA . THR B 1 69 ? -8.617 -18.094 -4.148 1 98.75 69 THR B CA 1
ATOM 1291 C C . THR B 1 69 ? -7.312 -18.141 -4.938 1 98.75 69 THR B C 1
ATOM 1293 O O . THR B 1 69 ? -7.223 -18.828 -5.957 1 98.75 69 THR B O 1
ATOM 1296 N N . LEU B 1 70 ? -6.297 -17.406 -4.559 1 98.75 70 LEU B N 1
ATOM 1297 C CA . LEU B 1 70 ? -5.02 -17.406 -5.262 1 98.75 70 LEU B CA 1
ATOM 1298 C C . LEU B 1 70 ? -4.27 -18.719 -5.02 1 98.75 70 LEU B C 1
ATOM 1300 O O . LEU B 1 70 ? -4.039 -19.094 -3.873 1 98.75 70 LEU B O 1
ATOM 1304 N N . PRO B 1 71 ? -3.834 -19.344 -6.098 1 98.75 71 PRO B N 1
ATOM 1305 C CA . PRO B 1 71 ? -3.186 -20.641 -5.98 1 98.75 71 PRO B CA 1
ATOM 1306 C C . PRO B 1 71 ? -2.01 -20.641 -5.008 1 98.75 71 PRO B C 1
ATOM 1308 O O . PRO B 1 71 ? -1.84 -21.578 -4.227 1 98.75 71 PRO B O 1
ATOM 1311 N N . LEU B 1 72 ? -1.164 -19.641 -4.992 1 98.75 72 LEU B N 1
ATOM 1312 C CA . LEU B 1 72 ? 0.009 -19.625 -4.121 1 98.75 72 LEU B CA 1
ATOM 1313 C C . LEU B 1 72 ? -0.399 -19.469 -2.662 1 98.75 72 LEU B C 1
ATOM 1315 O O . LEU B 1 72 ? 0.26 -20 -1.769 1 98.75 72 LEU B O 1
ATOM 1319 N N . ILE B 1 73 ? -1.438 -18.672 -2.412 1 98.81 73 ILE B N 1
ATOM 1320 C CA . ILE B 1 73 ? -1.947 -18.547 -1.05 1 98.81 73 ILE B CA 1
ATOM 1321 C C . ILE B 1 73 ? -2.514 -19.891 -0.592 1 98.81 73 ILE B C 1
ATOM 1323 O O . ILE B 1 73 ? -2.211 -20.359 0.51 1 98.81 73 ILE B O 1
ATOM 1327 N N . GLU B 1 74 ? -3.281 -20.531 -1.399 1 98.5 74 GLU B N 1
ATOM 1328 C CA . GLU B 1 74 ? -3.871 -21.828 -1.086 1 98.5 74 GLU B CA 1
ATOM 1329 C C . GLU B 1 74 ? -2.793 -22.859 -0.778 1 98.5 74 GLU B C 1
ATOM 1331 O O . GLU B 1 74 ? -2.967 -23.703 0.107 1 98.5 74 GLU B O 1
ATOM 1336 N N . ALA B 1 75 ? -1.723 -22.812 -1.44 1 98.5 75 ALA B N 1
ATOM 1337 C CA . ALA B 1 75 ? -0.642 -23.797 -1.314 1 98.5 75 ALA B CA 1
ATOM 1338 C C . ALA B 1 75 ? 0.251 -23.469 -0.12 1 98.5 75 ALA B C 1
ATOM 1340 O O . ALA B 1 75 ? 1.194 -24.203 0.175 1 98.5 75 ALA B O 1
ATOM 1341 N N . GLY B 1 76 ? 0.009 -22.359 0.555 1 98.31 76 GLY B N 1
ATOM 1342 C CA . GLY B 1 76 ? 0.844 -21.953 1.674 1 98.31 76 GLY B CA 1
ATOM 1343 C C . GLY B 1 76 ? 2.168 -21.344 1.241 1 98.31 76 GLY B C 1
ATOM 1344 O O . GLY B 1 76 ? 3.121 -21.312 2.021 1 98.31 76 GLY B O 1
ATOM 1345 N N . MET B 1 77 ? 2.295 -20.859 -0.003 1 98.81 77 MET B N 1
ATOM 1346 C CA . MET B 1 77 ? 3.549 -20.391 -0.58 1 98.81 77 MET B CA 1
ATOM 1347 C C . MET B 1 77 ? 3.617 -18.875 -0.555 1 98.81 77 MET B C 1
ATOM 1349 O O . MET B 1 77 ? 4.656 -18.281 -0.858 1 98.81 77 MET B O 1
ATOM 1353 N N . MET B 1 78 ? 2.555 -18.219 -0.178 1 98.62 78 MET B N 1
ATOM 1354 C CA . MET B 1 78 ? 2.467 -16.75 -0.092 1 98.62 78 MET B CA 1
ATOM 1355 C C . MET B 1 78 ? 1.699 -16.328 1.156 1 98.62 78 MET B C 1
ATOM 1357 O O . MET B 1 78 ? 0.646 -16.891 1.464 1 98.62 78 MET B O 1
ATOM 1361 N N . ASP B 1 79 ? 2.227 -15.367 1.862 1 98.44 79 ASP B N 1
ATOM 1362 C CA . ASP B 1 79 ? 1.595 -14.82 3.061 1 98.44 79 ASP B CA 1
ATOM 1363 C C . ASP B 1 79 ? 0.959 -13.461 2.777 1 98.44 79 ASP B C 1
ATOM 1365 O O . ASP B 1 79 ? 1.462 -12.695 1.954 1 98.44 79 ASP B O 1
ATOM 1369 N N . ILE B 1 80 ? -0.095 -13.211 3.473 1 98.69 80 ILE B N 1
ATOM 1370 C CA . ILE B 1 80 ? -0.682 -11.875 3.506 1 98.69 80 ILE B CA 1
ATOM 1371 C C . ILE B 1 80 ? 0.014 -11.031 4.574 1 98.69 80 ILE B C 1
ATOM 1373 O O . ILE B 1 80 ? -0.213 -11.227 5.77 1 98.69 80 ILE B O 1
ATOM 1377 N N . ALA B 1 81 ? 0.841 -10.109 4.18 1 98.31 81 ALA B N 1
ATOM 1378 C CA . ALA B 1 81 ? 1.629 -9.312 5.113 1 98.31 81 ALA B CA 1
ATOM 1379 C C . ALA B 1 81 ? 0.799 -8.172 5.695 1 98.31 81 ALA B C 1
ATOM 1381 O O . ALA B 1 81 ? 1.005 -7.766 6.844 1 98.31 81 ALA B O 1
ATOM 1382 N N . ALA B 1 82 ? -0.099 -7.645 4.926 1 98.44 82 ALA B N 1
ATOM 1383 C CA . ALA B 1 82 ? -0.969 -6.559 5.371 1 98.44 82 ALA B CA 1
ATOM 1384 C C . ALA B 1 82 ? -2.189 -6.426 4.465 1 98.44 82 ALA B C 1
ATOM 1386 O O . ALA B 1 82 ? -2.127 -6.758 3.277 1 98.44 82 ALA B O 1
ATOM 1387 N N . ILE B 1 83 ? -3.279 -6.047 5.004 1 98.88 83 ILE B N 1
ATOM 1388 C CA . ILE B 1 83 ? -4.438 -5.492 4.312 1 98.88 83 ILE B CA 1
ATOM 1389 C C . ILE B 1 83 ? -4.777 -4.125 4.898 1 98.88 83 ILE B C 1
ATOM 1391 O O . ILE B 1 83 ? -5.164 -4.02 6.062 1 98.88 83 ILE B O 1
ATOM 1395 N N . VAL B 1 84 ? -4.656 -3.109 4.102 1 98.88 84 VAL B N 1
ATOM 1396 C CA . VAL B 1 84 ? -4.836 -1.745 4.582 1 98.88 84 VAL B CA 1
ATOM 1397 C C . VAL B 1 84 ? -6.102 -1.146 3.98 1 98.88 84 VAL B C 1
ATOM 1399 O O . VAL B 1 84 ? -6.172 -0.906 2.771 1 98.88 84 VAL B O 1
ATOM 1402 N N . PRO B 1 85 ? -7.125 -0.915 4.832 1 98.88 85 PRO B N 1
ATOM 1403 C CA . PRO B 1 85 ? -8.273 -0.171 4.305 1 98.88 85 PRO B CA 1
ATOM 1404 C C . PRO B 1 85 ? -7.926 1.276 3.961 1 98.88 85 PRO B C 1
ATOM 1406 O O . PRO B 1 85 ? -7.184 1.932 4.695 1 98.88 85 PRO B O 1
ATOM 1409 N N . LEU B 1 86 ? -8.484 1.798 2.861 1 98.69 86 LEU B N 1
ATOM 1410 C CA . LEU B 1 86 ? -8.164 3.127 2.35 1 98.69 86 LEU B CA 1
ATOM 1411 C C . LEU B 1 86 ? -9.438 3.953 2.162 1 98.69 86 LEU B C 1
ATOM 1413 O O . LEU B 1 86 ? -10.32 3.578 1.387 1 98.69 86 LEU B O 1
ATOM 1417 N N . ASN B 1 87 ? -9.477 5.027 2.869 1 97.81 87 ASN B N 1
ATOM 1418 C CA . ASN B 1 87 ? -10.594 5.965 2.758 1 97.81 87 ASN B CA 1
ATOM 1419 C C . ASN B 1 87 ? -10.211 7.188 1.93 1 97.81 87 ASN B C 1
ATOM 1421 O O . ASN B 1 87 ? -9.031 7.535 1.829 1 97.81 87 ASN B O 1
ATOM 1425 N N . PRO B 1 88 ? -11.195 7.824 1.305 1 95.5 88 PRO B N 1
ATOM 1426 C CA . PRO B 1 88 ? -10.891 9.047 0.556 1 95.5 88 PRO B CA 1
ATOM 1427 C C . PRO B 1 88 ? -10.172 10.094 1.406 1 95.5 88 PRO B C 1
ATOM 1429 O O . PRO B 1 88 ? -10.477 10.242 2.592 1 95.5 88 PRO B O 1
ATOM 1432 N N . TYR B 1 89 ? -9.281 10.781 0.783 1 94.62 89 TYR B N 1
ATOM 1433 C CA . TYR B 1 89 ? -8.57 11.891 1.419 1 94.62 89 TYR B CA 1
ATOM 1434 C C . TYR B 1 89 ? -9.32 13.195 1.239 1 94.62 89 TYR B C 1
ATOM 1436 O O . TYR B 1 89 ? -9.469 13.688 0.118 1 94.62 89 TYR B O 1
ATOM 1444 N N . PRO B 1 90 ? -9.719 13.781 2.293 1 88.5 90 PRO B N 1
ATOM 1445 C CA . PRO B 1 90 ? -10.586 14.961 2.174 1 88.5 90 PRO B CA 1
ATOM 1446 C C . PRO B 1 90 ? -9.828 16.203 1.715 1 88.5 90 PRO B C 1
ATOM 1448 O O . PRO B 1 90 ? -10.438 17.156 1.236 1 88.5 90 PRO B O 1
ATOM 1451 N N . GLY B 1 91 ? -8.547 16.234 1.816 1 83.44 91 GLY B N 1
ATOM 1452 C CA . GLY B 1 91 ? -7.766 17.422 1.501 1 83.44 91 GLY B CA 1
ATOM 1453 C C . GLY B 1 91 ? -7.848 17.828 0.04 1 83.44 91 GLY B C 1
ATOM 1454 O O . GLY B 1 91 ? -7.512 18.953 -0.322 1 83.44 91 GLY B O 1
ATOM 1455 N N . PHE B 1 92 ? -8.242 16.922 -0.82 1 79.25 92 PHE B N 1
ATOM 1456 C CA . PHE B 1 92 ? -8.375 17.234 -2.236 1 79.25 92 PHE B CA 1
ATOM 1457 C C . PHE B 1 92 ? -9.766 17.781 -2.535 1 79.25 92 PHE B C 1
ATOM 1459 O O . PHE B 1 92 ? -10.031 18.25 -3.643 1 79.25 92 PHE B O 1
ATOM 1466 N N . GLY B 1 93 ? -10.586 17.656 -1.489 1 73.44 93 GLY B N 1
ATOM 1467 C CA . GLY B 1 93 ? -11.938 18.141 -1.688 1 73.44 93 GLY B CA 1
ATOM 1468 C C . GLY B 1 93 ? -12.07 19.641 -1.493 1 73.44 93 GLY B C 1
ATOM 1469 O O . GLY B 1 93 ? -11.102 20.312 -1.123 1 73.44 93 GLY B O 1
ATOM 1470 N N . PRO B 1 94 ? -13.188 20.156 -1.896 1 72.06 94 PRO B N 1
ATOM 1471 C CA . PRO B 1 94 ? -13.453 21.594 -1.712 1 72.06 94 PRO B CA 1
ATOM 1472 C C . PRO B 1 94 ? -13.391 22.016 -0.248 1 72.06 94 PRO B C 1
ATOM 1474 O O . PRO B 1 94 ? -13.703 21.219 0.645 1 72.06 94 PRO B O 1
ATOM 1477 N N . LYS B 1 95 ? -12.586 23.062 -0.066 1 62.66 95 LYS B N 1
ATOM 1478 C CA . LYS B 1 95 ? -12.508 23.641 1.266 1 62.66 95 LYS B CA 1
ATOM 1479 C C . LYS B 1 95 ? -13.898 23.969 1.806 1 62.66 95 LYS B C 1
ATOM 1481 O O . LYS B 1 95 ? -14.719 24.562 1.104 1 62.66 95 LYS B O 1
ATOM 1486 N N . ARG B 1 96 ? -14.359 23.156 2.701 1 49.66 96 ARG B N 1
ATOM 1487 C CA . ARG B 1 96 ? -15.602 23.641 3.301 1 49.66 96 ARG B CA 1
ATOM 1488 C C . ARG B 1 96 ? -15.336 24.828 4.211 1 49.66 96 ARG B C 1
ATOM 1490 O O . ARG B 1 96 ? -14.25 24.953 4.781 1 49.66 96 ARG B O 1
#

Secondary structure (DSSP, 8-state):
-EEEEEEEE-TTT--HHHHGGGHHHHHHHHHHHHHTTSEEEEEEESSSSEEEEEEE-SSHHHHHHHHHTSHHHHTT-EEEEEEEEEEEPGGGS---/-EEEEEEEE-TTT--HHHHGGGHHHHHHHHHHHHHTTSEEEEEEESSSSEEEEEEE-SSHHHHHHHHHTSHHHHTT-EEEEEEEEEEEPGGGS---

Nearest PDB structures (foldseek):
  3znu-assembly1_I  TM=8.448E-01  e=1.233E-05  Rhodococcus opacus
  3zo7-assembly1_F  TM=8.587E-01  e=1.808E-05  Rhodococcus opacus
  4fpi-assembly1_C  TM=8.139E-01  e=1.315E-05  Rhodococcus opacus
  3znj-assembly3_9  TM=8.411E-01  e=1.927E-05  Rhodococcus opacus
  3znj-assembly1_3  TM=8.084E-01  e=2.650E-05  Rhodococcus opacus

Sequence (192 aa):
MQFFALLTRNTEKFSDADFAPLLPPESEQRKTLYAQGAVRQIWNRGDVPGTGIMFEAADEKEVRGHLATLPLIEAGMMDIAAIVPLNPYPGFGPKRMQFFALLTRNTEKFSDADFAPLLPPESEQRKTLYAQGAVRQIWNRGDVPGTGIMFEAADEKEVRGHLATLPLIEAGMMDIAAIVPLNPYPGFGPKR

InterPro domains:
  IPR011008 Dimeric alpha-beta barrel [SSF54909] (1-92)
  IPR026029 Muconolactone isomerase domain [PF02426] (12-90)

Solvent-accessible surface area (backbone atoms only — not comparable to full-atom values): 10381 Å² total; per-residue (Å²): 88,37,32,44,33,37,35,34,50,42,62,91,83,42,51,70,78,67,46,55,81,46,49,62,61,30,38,53,46,53,50,51,37,35,74,70,53,36,36,75,46,64,25,27,38,65,81,54,67,32,33,36,36,34,32,46,36,92,45,69,68,53,48,51,55,57,51,57,68,32,52,45,40,64,70,67,42,36,43,80,75,44,77,42,42,41,37,83,42,69,73,80,45,79,85,125,88,37,32,43,34,36,35,33,50,40,62,90,84,41,52,72,77,68,46,54,81,46,49,62,60,30,39,53,47,54,50,50,38,36,74,70,54,37,36,75,48,65,26,26,37,65,82,52,67,32,34,36,36,35,33,46,35,93,45,69,69,53,48,51,55,57,51,57,67,31,50,45,41,64,71,68,42,35,44,80,74,44,75,42,43,43,36,83,43,67,72,82,45,79,83,124